Protein AF-A0A6C0EPK1-F1 (afdb_monomer_lite)

Radius of gyration: 36.83 Å; chains: 1; bounding box: 134×40×92 Å

InterPro domains:
  IPR003609 PAN/Apple domain [PF00024] (74-122)

Organism: NCBI:txid1070528

Foldseek 3Di:
DDDDDDDPDDDPLVVVLVVLVVVLVVLVVVLVVLVVVLVVLVVVLVVCVVPDDPQQQFKDKDFQWFDAAPHADPDDFKDKQDQDVVVLRVVLSPDLQFQWWKWDPDDPHITMIGGHGHDDDIDGDDRGMIIMHGPSVVSLNSNLVSLVVSLVSLVVSLVSCVVPVVSNPDPVCVVVVVVNVVSVVVNVVSVVVNVVSVVVSVVVRVVSVVVVCVVVVVCVVVVVVVVVVVVVVVVVVVVVVVVVPDDDDDDDDDDDDPDPVVVVVVVVVVVVVVVVVVVVVVD

Secondary structure (DSSP, 8-state):
-----------HHHHHHHHHHHHHHHHHHHHHHHHHHHHHHHHHHHHHHHH--TT---EEEEETEE---SEEPSS--EEE----HHHHHHHHHH-TT-SEEEEEEEETTEEEEEEEES--PPEE--TT-EEEEEHHHHHHHHHHHHHHHHHHHHHHHHHHHHHHTTT--STTSHHHHHHHHHHHHHHHHHHHHHHHHHHHHHHHHHHHHHHHHHHHHHHHHHHHHHHHHHHHHHHHHHHHHHHT---------------HHHHHHHHHHHHHHHHHHHHHH--

pLDDT: mean 74.14, std 15.63, range [36.81, 97.25]

Sequence (283 aa):
MSGIIQNNQETTSEIETRNVVLGLETLTARYDYLLRQYQQISLNYTNYLSQSQQNDRTFTSIQGKSYWGTGPIAGQSVYSDISAVNLCQAMCAENSNCSGATYKPNVNGVAQCFLRSGESETIPSGDNDYAVVPLDMFYLIQLKDLNNQLTQANNQILNIIKTRGEELYSSQVNNRFIQSNSLEENYNQLIQEREKIEALMRNFNDLNEEQNDTNISINQNYYSYIFLLLIAILCVYILIRVSSGSSENSYIQSGGKLSNQTYYIIFVLVILTLLMYYFLIKK

Structure (mmCIF, N/CA/C/O backbone):
data_AF-A0A6C0EPK1-F1
#
_entry.id   AF-A0A6C0EPK1-F1
#
loop_
_atom_site.group_PDB
_atom_site.id
_atom_site.type_symbol
_atom_site.label_atom_id
_atom_site.label_alt_id
_atom_site.label_comp_id
_atom_site.label_asym_id
_atom_site.label_entity_id
_atom_site.label_seq_id
_atom_site.pdbx_PDB_ins_code
_atom_site.Cartn_x
_atom_site.Cartn_y
_atom_site.Cartn_z
_atom_site.occupancy
_atom_site.B_iso_or_equiv
_atom_site.auth_seq_id
_atom_site.auth_comp_id
_atom_site.auth_asym_id
_atom_site.auth_atom_id
_atom_site.pdbx_PDB_model_num
ATOM 1 N N . MET A 1 1 ? -65.830 11.260 38.868 1.00 40.22 1 MET A N 1
ATOM 2 C CA . MET A 1 1 ? -65.217 10.579 37.709 1.00 40.22 1 MET A CA 1
ATOM 3 C C . MET A 1 1 ? -63.862 11.239 37.496 1.00 40.22 1 MET A C 1
ATOM 5 O O . MET A 1 1 ? -63.771 12.235 36.797 1.00 40.22 1 MET A O 1
ATOM 9 N N . SER A 1 2 ? -62.863 10.802 38.268 1.00 36.81 2 SER A N 1
ATOM 10 C CA . SER A 1 2 ? -61.525 11.404 38.288 1.00 36.81 2 SER A CA 1
ATOM 11 C C . SER A 1 2 ? -60.647 10.606 37.335 1.00 36.81 2 SER A C 1
ATOM 13 O O . SER A 1 2 ? -60.371 9.437 37.597 1.00 36.81 2 SER A O 1
ATOM 15 N N . GLY A 1 3 ? -60.286 11.207 36.203 1.00 38.03 3 GLY A N 1
ATOM 16 C CA . GLY A 1 3 ? -59.297 10.655 35.286 1.00 38.03 3 GLY A CA 1
ATOM 17 C C . GLY A 1 3 ? -57.902 10.927 35.833 1.00 38.03 3 GLY A C 1
ATOM 18 O O . GLY A 1 3 ? -57.523 12.082 36.011 1.00 38.03 3 GLY A O 1
ATOM 19 N N . ILE A 1 4 ? -57.154 9.865 36.121 1.00 39.88 4 ILE A N 1
ATOM 20 C CA . ILE A 1 4 ? -55.728 9.943 36.430 1.00 39.88 4 ILE A CA 1
ATOM 21 C C . ILE A 1 4 ? -54.995 10.075 35.094 1.00 39.88 4 ILE A C 1
ATOM 23 O O . ILE A 1 4 ? -54.979 9.142 34.295 1.00 39.88 4 ILE A O 1
ATOM 27 N N . ILE A 1 5 ? -54.406 11.243 34.852 1.00 41.75 5 ILE A N 1
ATOM 28 C CA . ILE A 1 5 ? -53.394 11.434 33.814 1.00 41.75 5 ILE A CA 1
ATOM 29 C C . ILE A 1 5 ? -52.079 10.911 34.405 1.00 41.75 5 ILE A C 1
ATOM 31 O O . ILE A 1 5 ? -51.534 11.512 35.328 1.00 41.75 5 ILE A O 1
ATOM 35 N N . GLN A 1 6 ? -51.590 9.769 33.915 1.00 41.72 6 GLN A N 1
ATOM 36 C CA . GLN A 1 6 ? -50.219 9.330 34.179 1.00 41.72 6 GLN A CA 1
ATOM 37 C C . GLN A 1 6 ? -49.265 10.211 33.363 1.00 41.72 6 GLN A C 1
ATOM 39 O O . GLN A 1 6 ? -49.157 10.067 32.148 1.00 41.72 6 GLN A O 1
ATOM 44 N N . ASN A 1 7 ? -48.588 11.141 34.036 1.00 41.44 7 ASN A N 1
ATOM 45 C CA . ASN A 1 7 ? -47.432 11.838 33.481 1.00 41.44 7 ASN A CA 1
ATOM 46 C C . ASN A 1 7 ? -46.242 10.868 33.446 1.00 41.44 7 ASN A C 1
ATOM 48 O O . ASN A 1 7 ? -45.655 10.569 34.483 1.00 41.44 7 ASN A O 1
ATOM 52 N N . ASN A 1 8 ? -45.883 10.406 32.249 1.00 51.41 8 ASN A N 1
ATOM 53 C CA . ASN A 1 8 ? -44.576 9.815 31.969 1.00 51.41 8 ASN A CA 1
ATOM 54 C C . ASN A 1 8 ? -43.538 10.943 31.909 1.00 51.41 8 ASN A C 1
ATOM 56 O O . ASN A 1 8 ? -43.363 11.575 30.869 1.00 51.41 8 ASN A O 1
ATOM 60 N N . GLN A 1 9 ? -42.861 11.211 33.023 1.00 45.66 9 GLN A N 1
ATOM 61 C CA . GLN A 1 9 ? -41.579 11.911 33.002 1.00 45.66 9 GLN A CA 1
ATOM 62 C C . GLN A 1 9 ? -40.479 10.847 33.026 1.00 45.66 9 GLN A C 1
ATOM 64 O O . GLN A 1 9 ? -40.104 10.377 34.097 1.00 45.66 9 GLN A O 1
ATOM 69 N N . GLU A 1 10 ? -39.995 10.446 31.844 1.00 51.75 10 GLU A N 1
ATOM 70 C CA . GLU A 1 10 ? -38.696 9.766 31.741 1.00 51.75 10 GLU A CA 1
ATOM 71 C C . GLU A 1 10 ? -37.637 10.703 32.336 1.00 51.75 10 GLU A C 1
ATOM 73 O O . GLU A 1 10 ? -37.586 11.897 32.019 1.00 51.75 10 GLU A O 1
ATOM 78 N N . THR A 1 11 ? -36.823 10.182 33.250 1.00 56.59 11 THR A N 1
ATOM 79 C CA . THR A 1 11 ? -35.786 10.980 33.912 1.00 56.59 11 THR A CA 1
ATOM 80 C C . THR A 1 11 ? -34.610 11.206 32.956 1.00 56.59 11 THR A C 1
ATOM 82 O O . THR A 1 11 ? -34.266 10.332 32.164 1.00 56.59 11 THR A O 1
ATOM 85 N N . THR A 1 12 ? -33.955 12.372 33.019 1.00 63.59 12 THR A N 1
ATOM 86 C CA . THR A 1 12 ? -32.816 12.738 32.146 1.00 63.59 12 THR A CA 1
ATOM 87 C C . THR A 1 12 ? -31.715 11.661 32.096 1.00 63.59 12 THR A C 1
ATOM 89 O O . THR A 1 12 ? -31.102 11.458 31.052 1.00 63.59 12 THR A O 1
ATOM 92 N N . SER A 1 13 ? -31.529 10.914 33.190 1.00 63.66 13 SER A N 1
ATOM 93 C CA . SER A 1 13 ? -30.576 9.799 33.315 1.00 63.66 13 SER A CA 1
ATOM 94 C C . SER A 1 13 ? -30.935 8.567 32.461 1.00 63.66 13 SER A C 1
ATOM 96 O O . SER A 1 13 ? -30.049 7.932 31.885 1.00 63.66 13 SER A O 1
ATOM 98 N N . GLU A 1 14 ? -32.223 8.247 32.295 1.00 62.53 14 GLU A N 1
ATOM 99 C CA . GLU A 1 14 ? -32.674 7.128 31.449 1.00 62.53 14 GLU A CA 1
ATOM 100 C C . GLU A 1 14 ? -32.521 7.447 29.956 1.00 62.53 14 GLU A C 1
ATOM 102 O O . GLU A 1 14 ? -32.130 6.582 29.168 1.00 62.53 14 GLU A O 1
ATOM 107 N N . ILE A 1 15 ? -32.777 8.701 29.570 1.00 67.44 15 ILE A N 1
ATOM 108 C CA . ILE A 1 15 ? -32.591 9.183 28.193 1.00 67.44 15 ILE A CA 1
ATOM 109 C C . ILE A 1 15 ? -31.102 9.151 27.819 1.00 67.44 15 ILE A C 1
ATOM 111 O O . ILE A 1 15 ? -30.743 8.696 26.731 1.00 67.44 15 ILE A O 1
ATOM 115 N N . GLU A 1 16 ? -30.224 9.580 28.727 1.00 66.94 16 GLU A N 1
ATOM 116 C CA . GLU A 1 16 ? -28.775 9.540 28.525 1.00 66.94 16 GLU A CA 1
ATOM 117 C C . GLU A 1 16 ? -28.249 8.102 28.419 1.00 66.94 16 GLU A C 1
ATOM 119 O O . GLU A 1 16 ? -27.524 7.778 27.476 1.00 66.94 16 GLU A O 1
ATOM 124 N N . THR A 1 17 ? -28.716 7.208 29.292 1.00 68.50 17 THR A N 1
ATOM 125 C CA . THR A 1 17 ? -28.394 5.774 29.247 1.00 68.50 17 THR A CA 1
ATOM 126 C C . THR A 1 17 ? -28.810 5.136 27.917 1.00 68.50 17 THR A C 1
ATOM 128 O O . THR A 1 17 ? -28.004 4.463 27.269 1.00 68.50 17 THR A O 1
ATOM 131 N N . ARG A 1 18 ? -30.042 5.389 27.449 1.00 70.44 18 ARG A N 1
ATOM 132 C CA . ARG A 1 18 ? -30.558 4.852 26.176 1.00 70.44 18 ARG A CA 1
ATOM 133 C C . ARG A 1 18 ? -29.742 5.341 24.975 1.00 70.44 18 ARG A C 1
ATOM 135 O O . ARG A 1 18 ? -29.438 4.550 24.083 1.00 70.44 18 ARG A O 1
ATOM 142 N N . ASN A 1 19 ? -29.340 6.612 24.971 1.00 74.94 19 ASN A N 1
ATOM 143 C CA . ASN A 1 19 ? -28.515 7.187 23.907 1.00 74.94 19 ASN A CA 1
ATOM 144 C C . ASN A 1 19 ? -27.109 6.568 23.857 1.00 74.94 19 ASN A C 1
ATOM 146 O O . ASN A 1 19 ? -26.593 6.301 22.771 1.00 74.94 19 ASN A O 1
ATOM 150 N N . VAL A 1 20 ? -26.500 6.297 25.015 1.00 75.38 20 VAL A N 1
ATOM 151 C CA . VAL A 1 20 ? -25.181 5.650 25.093 1.00 75.38 20 VAL A CA 1
ATOM 152 C C . VAL A 1 20 ? -25.243 4.206 24.598 1.00 75.38 20 VAL A C 1
ATOM 154 O O . VAL A 1 20 ? -24.382 3.791 23.821 1.00 75.38 20 VAL A O 1
ATOM 157 N N . VAL A 1 21 ? -26.277 3.456 24.993 1.00 74.06 21 VAL A N 1
ATOM 158 C CA . VAL A 1 21 ? -26.484 2.071 24.542 1.00 74.06 21 VAL A CA 1
ATOM 159 C C . VAL A 1 21 ? -26.677 2.009 23.026 1.00 74.06 21 VAL A C 1
ATOM 161 O O . VAL A 1 21 ? -25.988 1.233 22.365 1.00 74.06 21 VAL A O 1
ATOM 164 N N . LEU A 1 22 ? -27.530 2.871 22.463 1.00 76.56 22 LEU A N 1
ATOM 165 C CA . LEU A 1 22 ? -27.767 2.940 21.017 1.00 76.56 22 LEU A CA 1
ATOM 166 C C . LEU A 1 22 ? -26.499 3.331 20.234 1.00 76.56 22 LEU A C 1
ATOM 168 O O . LEU A 1 22 ? -26.221 2.780 19.165 1.00 76.56 22 LEU A O 1
ATOM 172 N N . GLY A 1 23 ? -25.704 4.263 20.770 1.00 77.56 23 GLY A N 1
ATOM 173 C CA . GLY A 1 23 ? -24.424 4.662 20.182 1.00 77.56 23 GLY A CA 1
ATOM 174 C C . GLY A 1 23 ? -23.403 3.521 20.163 1.00 77.56 23 GLY A C 1
ATOM 175 O O . GLY A 1 23 ? -22.755 3.291 19.141 1.00 77.56 23 GLY A O 1
ATOM 176 N N . LEU A 1 24 ? -23.303 2.766 21.260 1.00 79.50 24 LEU A N 1
ATOM 177 C CA . LEU A 1 24 ? -22.463 1.569 21.351 1.00 79.50 24 LEU A CA 1
ATOM 178 C C . LEU A 1 24 ? -22.891 0.497 20.349 1.00 79.50 24 LEU A C 1
ATOM 180 O O . LEU A 1 24 ? -22.045 -0.018 19.629 1.00 79.50 24 LEU A O 1
ATOM 184 N N . GLU A 1 25 ? -24.186 0.196 20.254 1.00 76.75 25 GLU A N 1
ATOM 185 C CA . GLU A 1 25 ? -24.701 -0.796 19.301 1.00 76.75 25 GLU A CA 1
ATOM 186 C C . GLU A 1 25 ? -24.398 -0.410 17.853 1.00 76.75 25 GLU A C 1
ATOM 188 O O . GLU A 1 25 ? -23.953 -1.244 17.063 1.00 76.75 25 GLU A O 1
ATOM 193 N N . THR A 1 26 ? -24.549 0.874 17.523 1.00 84.25 26 THR A N 1
ATOM 194 C CA . THR A 1 26 ? -24.202 1.405 16.199 1.00 84.25 26 THR A CA 1
ATOM 195 C C . THR A 1 26 ? -22.706 1.245 15.902 1.00 84.25 26 THR A C 1
ATOM 197 O O . THR A 1 26 ? -22.330 0.837 14.800 1.00 84.25 26 THR A O 1
ATOM 200 N N . LEU A 1 27 ? -21.836 1.532 16.876 1.00 82.44 27 LEU A N 1
ATOM 201 C CA . LEU A 1 27 ? -20.384 1.392 16.725 1.00 82.44 27 LEU A CA 1
ATOM 202 C C . LEU A 1 27 ? -19.940 -0.069 16.624 1.00 82.44 27 LEU A C 1
ATOM 204 O O . LEU A 1 27 ? -19.105 -0.380 15.776 1.00 82.44 27 LEU A O 1
ATOM 208 N N . THR A 1 28 ? -20.513 -0.968 17.426 1.00 77.94 28 THR A N 1
ATOM 209 C CA . THR A 1 28 ? -20.245 -2.410 17.344 1.00 77.94 28 THR A CA 1
ATOM 210 C C . THR A 1 28 ? -20.679 -2.965 15.990 1.00 77.94 28 THR A C 1
ATOM 212 O O . THR A 1 28 ? -19.890 -3.630 15.326 1.00 77.94 28 THR A O 1
ATOM 215 N N . ALA A 1 29 ? -21.874 -2.609 15.506 1.00 79.62 29 ALA A N 1
ATOM 216 C CA . ALA A 1 29 ? -22.338 -3.030 14.185 1.00 79.62 29 ALA A CA 1
ATOM 217 C C . ALA A 1 29 ? -21.421 -2.526 13.055 1.00 79.62 29 ALA A C 1
ATOM 219 O O . ALA A 1 29 ? -21.131 -3.261 12.106 1.00 79.62 29 ALA A O 1
ATOM 220 N N . ARG A 1 30 ? -20.921 -1.285 13.164 1.00 84.75 30 ARG A N 1
ATOM 221 C CA . ARG A 1 30 ? -19.927 -0.738 12.231 1.00 84.75 30 ARG A CA 1
ATOM 222 C C . ARG A 1 30 ? -18.608 -1.509 12.298 1.00 84.75 30 ARG A C 1
ATOM 224 O O . ARG A 1 30 ? -18.056 -1.822 11.247 1.00 84.75 30 ARG A O 1
ATOM 231 N N . TYR A 1 31 ? -18.111 -1.817 13.493 1.00 83.19 31 TYR A N 1
ATOM 232 C CA . TYR A 1 31 ? -16.889 -2.600 13.681 1.00 83.19 31 TYR A CA 1
ATOM 233 C C . TYR A 1 31 ? -17.009 -3.990 13.036 1.00 83.19 31 TYR A C 1
ATOM 235 O O . TYR A 1 31 ? -16.166 -4.359 12.222 1.00 83.19 31 TYR A O 1
ATOM 243 N N . ASP A 1 32 ? -18.103 -4.712 13.291 1.00 76.88 32 ASP A N 1
ATOM 244 C CA . ASP A 1 32 ? -18.354 -6.044 12.720 1.00 76.88 32 ASP A CA 1
ATOM 245 C C . ASP A 1 32 ? -18.481 -6.019 11.192 1.00 76.88 32 ASP A C 1
ATOM 247 O O . ASP A 1 32 ? -18.118 -6.970 10.492 1.00 76.88 32 ASP A O 1
ATOM 251 N N . TYR A 1 33 ? -19.032 -4.937 10.642 1.00 87.38 33 TYR A N 1
ATOM 252 C CA . TYR A 1 33 ? -19.062 -4.718 9.201 1.00 87.38 33 TYR A CA 1
ATOM 253 C C . TYR A 1 33 ? -17.650 -4.506 8.632 1.00 87.38 33 TYR A C 1
ATOM 255 O O . TYR A 1 33 ? -17.279 -5.172 7.664 1.00 87.38 33 TYR A O 1
ATOM 263 N N . LEU A 1 34 ? -16.844 -3.636 9.249 1.00 83.19 34 LEU A N 1
ATOM 264 C CA . LEU A 1 34 ? -15.463 -3.373 8.829 1.00 83.19 34 LEU A CA 1
ATOM 265 C C . LEU A 1 34 ? -14.583 -4.626 8.929 1.00 83.19 34 LEU A C 1
ATOM 267 O O . LEU A 1 34 ? -13.771 -4.872 8.039 1.00 83.19 34 LEU A O 1
ATOM 271 N N . LEU A 1 35 ? -14.777 -5.447 9.964 1.00 79.62 35 LEU A N 1
ATOM 272 C CA . LEU A 1 35 ? -14.007 -6.672 10.174 1.00 79.62 35 LEU A CA 1
ATOM 273 C C . LEU A 1 35 ? -14.287 -7.693 9.070 1.00 79.62 35 LEU A C 1
ATOM 275 O O . LEU A 1 35 ? -13.360 -8.289 8.527 1.00 79.62 35 LEU A O 1
ATOM 279 N N . ARG A 1 36 ? -15.557 -7.844 8.677 1.00 76.81 36 ARG A N 1
ATOM 280 C CA . ARG A 1 36 ? -15.939 -8.701 7.545 1.00 76.81 36 ARG A CA 1
ATOM 281 C C . ARG A 1 36 ? -15.328 -8.221 6.230 1.00 76.81 36 ARG A C 1
ATOM 283 O O . ARG A 1 36 ? -14.830 -9.043 5.465 1.00 76.81 36 ARG A O 1
ATOM 290 N N . GLN A 1 37 ? -15.317 -6.909 5.985 1.00 84.50 37 GLN A N 1
ATOM 291 C CA . GLN A 1 37 ? -14.658 -6.346 4.802 1.00 84.50 37 GLN A CA 1
ATOM 292 C C . GLN A 1 37 ? -13.152 -6.628 4.813 1.00 84.50 37 GLN A C 1
ATOM 294 O O . GLN A 1 37 ? -12.597 -7.060 3.805 1.00 84.50 37 GLN A O 1
ATOM 299 N N . TYR A 1 38 ? -12.498 -6.454 5.963 1.00 81.50 38 TYR A N 1
ATOM 300 C CA . TYR A 1 38 ? -11.073 -6.739 6.125 1.00 81.50 38 TYR A CA 1
ATOM 301 C C . TYR A 1 38 ? -10.744 -8.206 5.828 1.00 81.50 38 TYR A C 1
ATOM 303 O O . TYR A 1 38 ? -9.857 -8.496 5.025 1.00 81.50 38 TYR A O 1
ATOM 311 N N . GLN A 1 39 ? -11.512 -9.136 6.401 1.00 77.12 39 GLN A N 1
ATOM 312 C CA . GLN A 1 39 ? -11.362 -10.573 6.161 1.00 77.12 39 GLN A CA 1
ATOM 313 C C . GLN A 1 39 ? -11.544 -10.932 4.682 1.00 77.12 39 GLN A C 1
ATOM 315 O O . GLN A 1 39 ? -10.751 -11.696 4.132 1.00 77.12 39 GLN A O 1
ATOM 320 N N . GLN A 1 40 ? -12.545 -10.349 4.016 1.00 80.38 40 GLN A N 1
ATOM 321 C CA . GLN A 1 40 ? -12.793 -10.598 2.597 1.00 80.38 40 GLN A CA 1
ATOM 322 C C . GLN A 1 40 ? -11.648 -10.089 1.713 1.00 80.38 40 GLN A C 1
ATOM 324 O O . GLN A 1 40 ? -11.212 -10.796 0.804 1.00 80.38 40 GLN A O 1
ATOM 329 N N . ILE A 1 41 ? -11.145 -8.880 1.972 1.00 83.88 41 ILE A N 1
ATOM 330 C CA . ILE A 1 41 ? -10.015 -8.315 1.226 1.00 83.88 41 ILE A CA 1
ATOM 331 C C . ILE A 1 41 ? -8.742 -9.138 1.461 1.00 83.88 41 ILE A C 1
ATOM 333 O O . ILE A 1 41 ? -8.023 -9.418 0.506 1.00 83.88 41 ILE A O 1
ATOM 337 N N . SER A 1 42 ? -8.494 -9.595 2.691 1.00 78.12 42 SER A N 1
ATOM 338 C CA . SER A 1 42 ? -7.347 -10.452 3.026 1.00 78.12 42 SER A CA 1
ATOM 339 C C . SER A 1 42 ? -7.401 -11.806 2.303 1.00 78.12 42 SER A C 1
ATOM 341 O O . SER A 1 42 ? -6.399 -12.277 1.753 1.00 78.12 42 SER A O 1
ATOM 343 N N . LEU A 1 43 ? -8.595 -12.401 2.209 1.00 75.50 43 LEU A N 1
ATOM 344 C CA . LEU A 1 43 ? -8.822 -13.617 1.429 1.00 75.50 43 LEU A CA 1
ATOM 345 C C . LEU A 1 43 ? -8.572 -13.379 -0.066 1.00 75.50 43 LEU A C 1
ATOM 347 O O . LEU A 1 43 ? -7.879 -14.169 -0.706 1.00 75.50 43 LEU A O 1
ATOM 351 N N . ASN A 1 44 ? -9.096 -12.283 -0.621 1.00 80.75 44 ASN A N 1
ATOM 352 C CA . ASN A 1 44 ? -8.888 -11.925 -2.026 1.00 80.75 44 ASN A CA 1
ATOM 353 C C . ASN A 1 44 ? -7.404 -11.699 -2.339 1.00 80.75 44 ASN A C 1
ATOM 355 O O . ASN A 1 44 ? -6.926 -12.162 -3.372 1.00 80.75 44 ASN A O 1
ATOM 359 N N . TYR A 1 45 ? -6.671 -11.052 -1.432 1.00 84.50 45 TYR A N 1
ATOM 360 C CA . TYR A 1 45 ? -5.233 -10.845 -1.558 1.00 84.50 45 TYR A CA 1
ATOM 361 C C . TYR A 1 45 ? -4.466 -12.170 -1.559 1.00 84.50 45 TYR A C 1
ATOM 363 O O . TYR A 1 45 ? -3.654 -12.417 -2.445 1.00 84.50 45 TYR A O 1
ATOM 371 N N . THR A 1 46 ? -4.776 -13.068 -0.622 1.00 77.56 46 THR A N 1
ATOM 372 C CA . THR A 1 46 ? -4.141 -14.393 -0.549 1.00 77.56 46 THR A CA 1
ATOM 373 C C . THR A 1 46 ? -4.442 -15.232 -1.798 1.00 77.56 46 THR A C 1
ATOM 375 O O . THR A 1 46 ? -3.554 -15.881 -2.354 1.00 77.56 46 THR A O 1
ATOM 378 N N . ASN A 1 47 ? -5.681 -15.178 -2.296 1.00 79.12 47 ASN A N 1
ATOM 379 C CA . ASN A 1 47 ? -6.073 -15.827 -3.547 1.00 79.12 47 ASN A CA 1
ATOM 380 C C . ASN A 1 47 ? -5.317 -15.246 -4.748 1.00 79.12 47 ASN A C 1
ATOM 382 O O . ASN A 1 47 ? -4.815 -16.009 -5.568 1.00 79.12 47 ASN A O 1
ATOM 386 N N . TYR A 1 48 ? -5.175 -13.922 -4.821 1.00 82.44 48 TYR A N 1
ATOM 387 C CA . TYR A 1 48 ? -4.358 -13.269 -5.840 1.00 82.44 48 TYR A CA 1
ATOM 388 C C . TYR A 1 48 ? -2.901 -13.746 -5.782 1.00 82.44 48 TYR A C 1
ATOM 390 O O . TYR A 1 48 ? -2.374 -14.185 -6.798 1.00 82.44 48 TYR A O 1
ATOM 398 N N . LEU A 1 49 ? -2.277 -13.762 -4.601 1.00 79.25 49 LEU A N 1
ATOM 399 C CA . LEU A 1 49 ? -0.893 -14.222 -4.441 1.00 79.25 49 LEU A CA 1
ATOM 400 C C . LEU A 1 49 ? -0.698 -15.694 -4.835 1.00 79.25 49 LEU A C 1
ATOM 402 O O . LEU A 1 49 ? 0.344 -16.048 -5.374 1.00 79.25 49 LEU A O 1
ATOM 406 N N . SER A 1 50 ? -1.687 -16.556 -4.580 1.00 77.62 50 SER A N 1
ATOM 407 C CA . SER A 1 50 ? -1.610 -17.983 -4.941 1.00 77.62 50 SER A CA 1
ATOM 408 C C . SER A 1 50 ? -1.843 -18.269 -6.428 1.00 77.62 50 SER A C 1
ATOM 410 O O . SER A 1 50 ? -1.388 -19.298 -6.926 1.00 77.62 50 SER A O 1
ATOM 412 N N . GLN A 1 51 ? -2.551 -17.384 -7.135 1.00 77.75 51 GLN A N 1
ATOM 413 C CA . GLN A 1 51 ? -2.866 -17.526 -8.561 1.00 77.75 51 GLN A CA 1
ATOM 414 C C . GLN A 1 51 ? -1.916 -16.735 -9.461 1.00 77.75 51 GLN A C 1
ATOM 416 O O . GLN A 1 51 ? -1.756 -17.081 -10.632 1.00 77.75 51 GLN A O 1
ATOM 421 N N . SER A 1 52 ? -1.295 -15.682 -8.930 1.00 66.69 52 SER A N 1
ATOM 422 C CA . SER A 1 52 ? -0.369 -14.834 -9.668 1.00 66.69 52 SER A CA 1
ATOM 423 C C . SER A 1 52 ? 0.891 -15.621 -10.025 1.00 66.69 52 SER A C 1
ATOM 425 O O . SER A 1 52 ? 1.670 -16.031 -9.163 1.00 66.69 52 SER A O 1
ATOM 427 N N . GLN A 1 53 ? 1.089 -15.860 -11.322 1.00 61.00 53 GLN A N 1
ATOM 428 C CA . GLN A 1 53 ? 2.392 -16.276 -11.829 1.00 61.00 53 GLN A CA 1
ATOM 429 C C . GLN A 1 53 ? 3.309 -15.053 -11.841 1.00 61.00 53 GLN A C 1
ATOM 431 O O . GLN A 1 53 ? 2.865 -13.971 -12.208 1.00 61.00 53 GLN A O 1
ATOM 436 N N . GLN A 1 54 ? 4.582 -15.233 -11.472 1.00 55.97 54 GLN A N 1
ATOM 437 C CA . GLN A 1 54 ? 5.545 -14.171 -11.121 1.00 55.97 54 GLN A CA 1
ATOM 438 C C . GLN A 1 54 ? 5.796 -13.041 -12.150 1.00 55.97 54 GLN A C 1
ATOM 440 O O . GLN A 1 54 ? 6.621 -12.176 -11.885 1.00 55.97 54 GLN A O 1
ATOM 445 N N . ASN A 1 55 ? 5.099 -12.995 -13.288 1.00 56.88 55 ASN A N 1
ATOM 446 C CA . ASN A 1 55 ? 5.325 -12.018 -14.354 1.00 56.88 55 ASN A CA 1
ATOM 447 C C . ASN A 1 55 ? 4.066 -11.273 -14.835 1.00 56.88 55 ASN A C 1
ATOM 449 O O . ASN A 1 55 ? 4.184 -10.469 -15.759 1.00 56.88 55 ASN A O 1
ATOM 453 N N . ASP A 1 56 ? 2.879 -11.508 -14.261 1.00 66.44 56 ASP A N 1
ATOM 454 C CA . ASP A 1 56 ? 1.665 -10.815 -14.716 1.00 66.44 56 ASP A CA 1
ATOM 455 C C . ASP A 1 56 ? 1.428 -9.519 -13.922 1.00 66.44 56 ASP A C 1
ATOM 457 O O . ASP A 1 56 ? 0.833 -9.509 -12.840 1.00 66.44 56 ASP A O 1
ATOM 461 N N . ARG A 1 57 ? 1.947 -8.399 -14.443 1.00 77.25 57 ARG A N 1
ATOM 462 C CA . ARG A 1 57 ? 1.821 -7.062 -13.839 1.00 77.25 57 ARG A CA 1
ATOM 463 C C . ARG A 1 57 ? 0.413 -6.504 -14.050 1.00 77.25 57 ARG A C 1
ATOM 465 O O . ARG A 1 57 ? 0.179 -5.656 -14.910 1.00 77.25 57 ARG A O 1
ATOM 472 N N . THR A 1 58 ? -0.533 -6.974 -13.243 1.00 88.38 58 THR A N 1
ATOM 473 C CA . THR A 1 58 ? -1.914 -6.480 -13.269 1.00 88.38 58 THR A CA 1
ATOM 474 C C . THR A 1 58 ? -2.039 -5.181 -12.474 1.00 88.38 58 THR A C 1
ATOM 476 O O . THR A 1 58 ? -1.716 -5.131 -11.288 1.00 88.38 58 THR A O 1
ATOM 479 N N . PHE A 1 59 ? -2.562 -4.137 -13.117 1.00 92.19 59 PHE A N 1
ATOM 480 C CA . PHE A 1 59 ? -2.861 -2.850 -12.487 1.00 92.19 59 PHE A CA 1
ATOM 481 C C . PHE A 1 59 ? -4.366 -2.660 -12.311 1.00 92.19 59 PHE A C 1
ATOM 483 O O . PHE A 1 59 ? -5.174 -3.108 -13.123 1.00 92.19 59 PHE A O 1
ATOM 490 N N . THR A 1 60 ? -4.739 -1.935 -11.264 1.00 95.12 60 THR A N 1
ATOM 491 C CA . THR A 1 60 ? -6.113 -1.513 -10.991 1.00 95.12 60 THR A CA 1
ATOM 492 C C . THR A 1 60 ? -6.150 -0.025 -10.650 1.00 95.12 60 THR A C 1
ATOM 494 O O . THR A 1 60 ? -5.113 0.633 -10.580 1.00 95.12 60 THR A O 1
ATOM 497 N N . SER A 1 61 ? -7.345 0.542 -10.500 1.00 95.56 61 SER A N 1
ATOM 498 C CA . SER A 1 61 ? -7.543 1.970 -10.246 1.00 95.56 61 SER A CA 1
ATOM 499 C C . SER A 1 61 ? -8.339 2.243 -8.976 1.00 95.56 61 SER A C 1
ATOM 501 O O . SER A 1 61 ? -9.350 1.591 -8.725 1.00 95.56 61 SER A O 1
ATOM 503 N N . ILE A 1 62 ? -7.941 3.281 -8.245 1.00 94.88 62 ILE A N 1
ATOM 504 C CA . ILE A 1 62 ? -8.612 3.805 -7.056 1.00 94.88 62 ILE A CA 1
ATOM 505 C C . ILE A 1 62 ? -9.095 5.222 -7.368 1.00 94.88 62 ILE A C 1
ATOM 507 O O . ILE A 1 62 ? -8.286 6.120 -7.605 1.00 94.88 62 ILE A O 1
ATOM 511 N N . GLN A 1 63 ? -10.411 5.422 -7.374 1.00 95.88 63 GLN A N 1
ATOM 512 C CA . GLN A 1 63 ? -11.028 6.726 -7.623 1.00 95.88 63 GLN A CA 1
ATOM 513 C C . GLN A 1 63 ? -10.808 7.696 -6.446 1.00 95.88 63 GLN A C 1
ATOM 515 O O . GLN A 1 63 ? -10.748 7.280 -5.288 1.00 95.88 63 GLN A O 1
ATOM 520 N N . GLY A 1 64 ? -10.699 8.996 -6.734 1.00 94.88 64 GLY A N 1
ATOM 521 C CA . GLY A 1 64 ? -10.509 10.053 -5.734 1.00 94.88 64 GLY A CA 1
ATOM 522 C C . GLY A 1 64 ? -9.079 10.138 -5.192 1.00 94.88 64 GLY A C 1
ATOM 523 O O . GLY A 1 64 ? -8.828 10.771 -4.162 1.00 94.88 64 GLY A O 1
ATOM 524 N N . LYS A 1 65 ? -8.127 9.467 -5.847 1.00 95.12 65 LYS A N 1
ATOM 525 C CA . LYS A 1 65 ? -6.733 9.355 -5.409 1.00 95.12 65 LYS A CA 1
ATOM 526 C C . LYS A 1 65 ? -5.770 9.686 -6.545 1.00 95.12 65 LYS A C 1
ATOM 528 O O . LYS A 1 65 ? -6.114 9.581 -7.716 1.00 95.12 65 LYS A O 1
ATOM 533 N N . SER A 1 66 ? -4.551 10.072 -6.184 1.00 95.12 66 SER A N 1
ATOM 534 C CA . SER A 1 66 ? -3.409 10.210 -7.093 1.00 95.12 66 SER A CA 1
ATOM 535 C C . SER A 1 66 ? -2.217 9.411 -6.570 1.00 95.12 66 SER A C 1
ATOM 537 O O . SER A 1 66 ? -2.019 9.303 -5.360 1.00 95.12 66 SER A O 1
ATOM 539 N N . TYR A 1 67 ? -1.404 8.901 -7.488 1.00 94.38 67 TYR A N 1
ATOM 540 C CA . TYR A 1 67 ? -0.116 8.266 -7.228 1.00 94.38 67 TYR A CA 1
ATOM 541 C C . TYR A 1 67 ? 1.010 9.107 -7.841 1.00 94.38 67 TYR A C 1
ATOM 543 O O . TYR A 1 67 ? 1.003 9.367 -9.049 1.00 94.38 67 TYR A O 1
ATOM 551 N N . TRP A 1 68 ? 1.972 9.538 -7.020 1.00 89.06 68 TRP A N 1
ATOM 552 C CA . TRP A 1 68 ? 3.063 10.422 -7.459 1.00 89.06 68 TRP A CA 1
ATOM 553 C C . TRP A 1 68 ? 4.433 9.750 -7.539 1.00 89.06 68 TRP A C 1
ATOM 555 O O . TRP A 1 68 ? 5.303 10.285 -8.226 1.00 89.06 68 TRP A O 1
ATOM 565 N N . GLY A 1 69 ? 4.605 8.585 -6.912 1.00 88.44 69 GLY A N 1
ATOM 566 C CA . GLY A 1 69 ? 5.903 7.917 -6.819 1.00 88.44 69 GLY A CA 1
ATOM 567 C C . GLY A 1 69 ? 6.986 8.810 -6.196 1.00 88.44 69 GLY A C 1
ATOM 568 O O . GLY A 1 69 ? 6.692 9.811 -5.535 1.00 88.44 69 GLY A O 1
ATOM 569 N N . THR A 1 70 ? 8.246 8.472 -6.455 1.00 86.31 70 THR A N 1
ATOM 570 C CA . THR A 1 70 ? 9.407 9.324 -6.154 1.00 86.31 70 THR A CA 1
ATOM 571 C C . THR A 1 70 ? 9.765 10.238 -7.323 1.00 86.31 70 THR A C 1
ATOM 573 O O . THR A 1 70 ? 10.440 11.252 -7.136 1.00 86.31 70 THR A O 1
ATOM 576 N N . GLY A 1 71 ? 9.298 9.921 -8.535 1.00 85.69 71 GLY A N 1
ATOM 577 C CA . GLY A 1 71 ? 9.610 10.703 -9.720 1.00 85.69 71 GLY A CA 1
ATOM 578 C C . GLY A 1 71 ? 8.833 10.303 -10.977 1.00 85.69 71 GLY A C 1
ATOM 579 O O . GLY A 1 71 ? 8.048 9.353 -10.985 1.00 85.69 71 GLY A O 1
ATOM 580 N N . PRO A 1 72 ? 8.988 11.079 -12.064 1.00 86.56 72 PRO A N 1
ATOM 581 C CA . PRO A 1 72 ? 8.534 10.665 -13.384 1.00 86.56 72 PRO A CA 1
ATOM 582 C C . PRO A 1 72 ? 9.395 9.511 -13.912 1.00 86.56 72 PRO A C 1
ATOM 584 O O . PRO A 1 72 ? 10.603 9.475 -13.681 1.00 86.56 72 PRO A O 1
ATOM 587 N N . ILE A 1 73 ? 8.792 8.622 -14.700 1.00 87.31 73 ILE A N 1
ATOM 588 C CA . ILE A 1 73 ? 9.556 7.618 -15.449 1.00 87.31 73 ILE A CA 1
ATOM 589 C C . ILE A 1 73 ? 10.454 8.279 -16.510 1.00 87.31 73 ILE A C 1
ATOM 591 O O . ILE A 1 73 ? 10.112 9.327 -17.070 1.00 87.31 73 ILE A O 1
ATOM 595 N N . ALA A 1 74 ? 11.598 7.659 -16.807 1.00 75.56 74 ALA A N 1
ATOM 596 C CA . ALA A 1 74 ? 12.502 8.123 -17.858 1.00 75.56 74 ALA A CA 1
ATOM 597 C C . ALA A 1 74 ? 11.846 8.018 -19.250 1.00 75.56 74 ALA A C 1
ATOM 599 O O . ALA A 1 74 ? 11.193 7.024 -19.569 1.00 75.56 74 ALA A O 1
ATOM 600 N N . GLY A 1 75 ? 12.036 9.039 -20.091 1.00 73.81 75 GLY A N 1
ATOM 601 C CA . GLY A 1 75 ? 11.427 9.122 -21.421 1.00 73.81 75 GLY A CA 1
ATOM 602 C C . GLY A 1 75 ? 10.098 9.876 -21.395 1.00 73.81 75 GLY A C 1
ATOM 603 O O . GLY A 1 75 ? 10.090 11.100 -21.276 1.00 73.81 75 GLY A O 1
ATOM 604 N N . GLN A 1 76 ? 8.980 9.158 -21.517 1.00 78.00 76 GLN A N 1
ATOM 605 C CA . GLN A 1 76 ? 7.640 9.744 -21.576 1.00 78.00 76 GLN A CA 1
ATOM 606 C C . GLN A 1 76 ? 6.824 9.383 -20.334 1.00 78.00 76 GLN A C 1
ATOM 608 O O . GLN A 1 76 ? 6.342 8.263 -20.203 1.00 78.00 76 GLN A O 1
ATOM 613 N N . SER A 1 77 ? 6.643 10.358 -19.443 1.00 83.31 77 SER A N 1
ATOM 614 C CA . SER A 1 77 ? 5.895 10.206 -18.186 1.00 83.31 77 SER A CA 1
ATOM 615 C C . SER A 1 77 ? 4.478 10.774 -18.228 1.00 83.31 77 SER A C 1
ATOM 617 O O . SER A 1 77 ? 3.700 10.532 -17.310 1.00 83.31 77 SER A O 1
ATOM 619 N N . VAL A 1 78 ? 4.120 11.517 -19.279 1.00 90.19 78 VAL A N 1
ATOM 620 C CA . VAL A 1 78 ? 2.782 12.094 -19.448 1.00 90.19 78 VAL A CA 1
ATOM 621 C C . VAL A 1 78 ? 2.245 11.732 -20.823 1.00 90.19 78 VAL A C 1
ATOM 623 O O . VAL A 1 78 ? 2.899 11.959 -21.843 1.00 90.19 78 VAL A O 1
ATOM 626 N N . TYR A 1 79 ? 1.039 11.180 -20.837 1.00 91.00 79 TYR A N 1
ATOM 627 C CA . TYR A 1 79 ? 0.299 10.844 -22.043 1.00 91.00 79 TYR A CA 1
ATOM 628 C C . TYR A 1 79 ? -1.005 11.630 -22.043 1.00 91.00 79 TYR A C 1
ATOM 630 O O . TYR A 1 79 ? -1.707 11.652 -21.034 1.00 91.00 79 TYR A O 1
ATOM 638 N N . SER A 1 80 ? -1.305 12.279 -23.161 1.00 91.06 80 SER A N 1
ATOM 639 C CA . SER A 1 80 ? -2.535 13.047 -23.377 1.00 91.06 80 SER A CA 1
ATOM 640 C C . SER A 1 80 ? -3.491 12.274 -24.285 1.00 91.06 80 SER A C 1
ATOM 642 O O . SER A 1 80 ? -3.089 11.298 -24.916 1.00 91.06 80 SER A O 1
ATOM 644 N N . ASP A 1 81 ? -4.746 12.716 -24.342 1.00 87.88 81 ASP A N 1
ATOM 645 C CA . ASP A 1 81 ? -5.808 12.142 -25.181 1.00 87.88 81 ASP A CA 1
ATOM 646 C C . ASP A 1 81 ? -6.121 10.669 -24.863 1.00 87.88 81 ASP A C 1
ATOM 648 O O . ASP A 1 81 ? -6.562 9.890 -25.708 1.00 87.88 81 ASP A O 1
ATOM 652 N N . ILE A 1 82 ? -5.926 10.285 -23.599 1.00 89.62 82 ILE A N 1
ATOM 653 C CA . ILE A 1 82 ? -6.246 8.946 -23.099 1.00 89.62 82 ILE A CA 1
ATOM 654 C C . ILE A 1 82 ? -7.717 8.900 -22.712 1.00 89.62 82 ILE A C 1
ATOM 656 O O . ILE A 1 82 ? -8.111 9.437 -21.687 1.00 89.62 82 ILE A O 1
ATOM 660 N N . SER A 1 83 ? -8.541 8.232 -23.515 1.00 86.31 83 SER A N 1
ATOM 661 C CA . SER A 1 83 ? -10.000 8.256 -23.351 1.00 86.31 83 SER A CA 1
ATOM 662 C C . SER A 1 83 ? -10.526 7.524 -22.110 1.00 86.31 83 SER A C 1
ATOM 664 O O . SER A 1 83 ? -11.701 7.675 -21.777 1.00 86.31 83 SER A O 1
ATOM 666 N N . ALA A 1 84 ? -9.711 6.686 -21.458 1.00 92.75 84 ALA A N 1
ATOM 667 C CA . ALA A 1 84 ? -10.162 5.848 -20.352 1.00 92.75 84 ALA A CA 1
ATOM 668 C C . ALA A 1 84 ? -9.029 5.403 -19.408 1.00 92.75 84 ALA A C 1
ATOM 670 O O . ALA A 1 84 ? -7.878 5.227 -19.809 1.00 92.75 84 ALA A O 1
ATOM 671 N N . VAL A 1 85 ? -9.388 5.155 -18.142 1.00 95.56 85 VAL A N 1
ATOM 672 C CA . VAL A 1 85 ? -8.456 4.727 -17.081 1.00 95.56 85 VAL A CA 1
ATOM 673 C C . VAL A 1 85 ? -7.789 3.378 -17.373 1.00 95.56 85 VAL A C 1
ATOM 675 O O . VAL A 1 85 ? -6.627 3.184 -17.027 1.00 95.56 85 VAL A O 1
ATOM 678 N N . ASN A 1 86 ? -8.479 2.466 -18.066 1.00 95.12 86 ASN A N 1
ATOM 679 C CA . ASN A 1 86 ? -7.937 1.156 -18.440 1.00 95.12 86 ASN A CA 1
ATOM 680 C C . ASN A 1 86 ? -6.760 1.262 -19.419 1.00 95.12 86 ASN A C 1
ATOM 682 O O . ASN A 1 86 ? -5.842 0.449 -19.368 1.00 95.12 86 ASN A O 1
ATOM 686 N N . LEU A 1 87 ? -6.745 2.287 -20.273 1.00 94.62 87 LEU A N 1
ATOM 687 C CA . LEU A 1 87 ? -5.608 2.542 -21.149 1.00 94.62 87 LEU A CA 1
ATOM 688 C C . LEU A 1 87 ? -4.399 3.039 -20.340 1.00 94.62 87 LEU A C 1
ATOM 690 O O . LEU A 1 87 ? -3.279 2.618 -20.603 1.00 94.62 87 LEU A O 1
ATOM 694 N N . CYS A 1 88 ? -4.621 3.843 -19.294 1.00 95.31 88 CYS A N 1
ATOM 695 C CA . CYS A 1 88 ? -3.562 4.243 -18.359 1.00 95.31 88 CYS A CA 1
ATOM 696 C C . CYS A 1 88 ? -3.012 3.043 -17.556 1.00 95.31 88 CYS A C 1
ATOM 698 O O . CYS A 1 88 ? -1.802 2.939 -17.360 1.00 95.31 88 CYS A O 1
ATOM 700 N N . GLN A 1 89 ? -3.876 2.100 -17.152 1.00 95.31 89 GLN A N 1
ATOM 701 C CA . GLN A 1 89 ? -3.468 0.824 -16.541 1.00 95.31 89 GLN A CA 1
ATOM 702 C C . GLN A 1 89 ? -2.585 0.006 -17.487 1.00 95.31 89 GLN A C 1
ATOM 704 O O . GLN A 1 89 ? -1.499 -0.407 -17.090 1.00 95.31 89 GLN A O 1
ATOM 709 N N . ALA A 1 90 ? -3.015 -0.175 -18.739 1.00 92.69 90 ALA A N 1
ATOM 710 C CA . ALA A 1 90 ? -2.257 -0.920 -19.742 1.00 92.69 90 ALA A CA 1
ATOM 711 C C . ALA A 1 90 ? -0.885 -0.285 -20.020 1.00 92.69 90 ALA A C 1
ATOM 713 O O . ALA A 1 90 ? 0.118 -0.988 -20.049 1.00 92.69 90 ALA A O 1
ATOM 714 N N . MET A 1 91 ? -0.818 1.046 -20.129 1.00 91.88 91 MET A N 1
ATOM 715 C CA . MET A 1 91 ? 0.451 1.757 -20.323 1.00 91.88 91 MET A CA 1
ATOM 716 C C . MET A 1 91 ? 1.423 1.584 -19.152 1.00 91.88 91 MET A C 1
ATOM 718 O O . MET A 1 91 ? 2.626 1.446 -19.363 1.00 91.88 91 MET A O 1
ATOM 722 N N . CYS A 1 92 ? 0.924 1.585 -17.913 1.00 92.25 92 CYS A N 1
ATOM 723 C CA . CYS A 1 92 ? 1.769 1.330 -16.745 1.00 92.25 92 CYS A CA 1
ATOM 724 C C . CYS A 1 92 ? 2.172 -0.153 -16.629 1.00 92.25 92 CYS A C 1
ATOM 726 O O . CYS A 1 92 ? 3.268 -0.465 -16.164 1.00 92.25 92 CYS A O 1
ATOM 728 N N . ALA A 1 93 ? 1.321 -1.073 -17.089 1.00 91.06 93 ALA A N 1
ATOM 729 C CA . ALA A 1 93 ? 1.640 -2.497 -17.158 1.00 91.06 93 ALA A CA 1
ATOM 730 C C . ALA A 1 93 ? 2.730 -2.801 -18.201 1.00 91.06 93 ALA A C 1
ATOM 732 O O . ALA A 1 93 ? 3.629 -3.590 -17.924 1.00 91.06 93 ALA A O 1
ATOM 733 N N . GLU A 1 94 ? 2.682 -2.144 -19.364 1.00 89.25 94 GLU A N 1
ATOM 734 C CA . GLU A 1 94 ? 3.661 -2.297 -20.450 1.00 89.25 94 GLU A CA 1
ATOM 735 C C . GLU A 1 94 ? 5.033 -1.698 -20.098 1.00 89.25 94 GLU A C 1
ATOM 737 O O . GLU A 1 94 ? 6.070 -2.171 -20.564 1.00 89.25 94 GLU A O 1
ATOM 742 N N . ASN A 1 95 ? 5.063 -0.666 -19.252 1.00 87.69 95 ASN A N 1
ATOM 743 C CA . ASN A 1 95 ? 6.299 0.003 -18.873 1.00 87.69 95 ASN A CA 1
ATOM 744 C C . ASN A 1 95 ? 6.889 -0.581 -17.582 1.00 87.69 95 ASN A C 1
ATOM 746 O O . ASN A 1 95 ? 6.392 -0.305 -16.490 1.00 87.69 95 ASN A O 1
ATOM 750 N N . SER A 1 96 ? 8.005 -1.311 -17.690 1.00 85.56 96 SER A N 1
ATOM 751 C CA . SER A 1 96 ? 8.689 -1.912 -16.532 1.00 85.56 96 SER A CA 1
ATOM 752 C C . SER A 1 96 ? 9.053 -0.889 -15.447 1.00 85.56 96 SER A C 1
ATOM 754 O O . SER A 1 96 ? 8.925 -1.179 -14.261 1.00 85.56 96 SER A O 1
ATOM 756 N N . ASN A 1 97 ? 9.398 0.342 -15.841 1.00 87.19 97 ASN A N 1
ATOM 757 C CA . ASN A 1 97 ? 9.791 1.407 -14.916 1.00 87.19 97 ASN A CA 1
ATOM 758 C C . ASN A 1 97 ? 8.592 2.078 -14.221 1.00 87.19 97 ASN A C 1
ATOM 760 O O . ASN A 1 97 ? 8.788 2.939 -13.363 1.00 87.19 97 ASN A O 1
ATOM 764 N N . CYS A 1 98 ? 7.356 1.742 -14.600 1.00 90.44 98 CYS A N 1
ATOM 765 C CA . CYS A 1 98 ? 6.164 2.296 -13.974 1.00 90.44 98 CYS A CA 1
ATOM 766 C C . CYS A 1 98 ? 5.852 1.537 -12.680 1.00 90.44 98 CYS A C 1
ATOM 768 O O . CYS A 1 98 ? 5.566 0.344 -12.712 1.00 90.44 98 CYS A O 1
ATOM 770 N N . SER A 1 99 ? 5.903 2.205 -11.533 1.00 90.75 99 SER A N 1
ATOM 771 C CA . SER A 1 99 ? 5.428 1.648 -10.256 1.00 90.75 99 SER A CA 1
ATOM 772 C C . SER A 1 99 ? 3.958 1.979 -10.000 1.00 90.75 99 SER A C 1
ATOM 774 O O . SER A 1 99 ? 3.281 1.286 -9.248 1.00 90.75 99 SER A O 1
ATOM 776 N N . GLY A 1 100 ? 3.445 3.010 -10.666 1.00 93.50 100 GLY A N 1
ATOM 777 C CA . GLY A 1 100 ? 2.055 3.431 -10.610 1.00 93.50 100 GLY A CA 1
ATOM 778 C C . GLY A 1 100 ? 1.825 4.656 -11.482 1.00 93.50 100 GLY A C 1
ATOM 779 O O . GLY A 1 100 ? 2.754 5.238 -12.045 1.00 93.50 100 GLY A O 1
ATOM 780 N N . ALA A 1 101 ? 0.572 5.068 -11.610 1.00 95.44 101 ALA A N 1
ATOM 781 C CA . ALA A 1 101 ? 0.208 6.213 -12.424 1.00 95.44 101 ALA A CA 1
ATOM 782 C C . ALA A 1 101 ? -0.967 6.994 -11.837 1.00 95.44 101 ALA A C 1
ATOM 784 O O . ALA A 1 101 ? -1.684 6.525 -10.960 1.00 95.44 101 ALA A O 1
ATOM 785 N N . THR A 1 102 ? -1.184 8.204 -12.336 1.00 96.69 102 THR A N 1
ATOM 786 C CA . THR A 1 102 ? -2.402 8.972 -12.063 1.00 96.69 102 THR A CA 1
ATOM 787 C C . THR A 1 102 ? -3.125 9.234 -13.371 1.00 96.69 102 THR A C 1
ATOM 789 O O . THR A 1 102 ? -2.556 9.844 -14.271 1.00 96.69 102 THR A O 1
ATOM 792 N N . TYR A 1 103 ? -4.383 8.824 -13.473 1.00 97.25 103 TYR A N 1
ATOM 793 C CA . TYR A 1 103 ? -5.262 9.194 -14.574 1.00 97.25 103 TYR A CA 1
ATOM 794 C C . TYR A 1 103 ? -6.151 10.364 -14.156 1.00 97.25 103 TYR A C 1
ATOM 796 O O . TYR A 1 103 ? -6.864 10.295 -13.154 1.00 97.25 103 TYR A O 1
ATOM 804 N N . LYS A 1 104 ? -6.111 11.440 -14.939 1.00 95.81 104 LYS A N 1
ATOM 805 C CA . LYS A 1 104 ? -6.941 12.629 -14.766 1.00 95.81 104 LYS A CA 1
ATOM 806 C C . LYS A 1 104 ? -7.784 12.820 -16.023 1.00 95.81 104 LYS A C 1
ATOM 808 O O . LYS A 1 104 ? -7.226 13.154 -17.066 1.00 95.81 104 LYS A O 1
ATOM 813 N N . PRO A 1 105 ? -9.112 12.647 -15.962 1.00 94.19 105 PRO A N 1
ATOM 814 C CA . PRO A 1 105 ? -9.961 12.685 -17.151 1.00 94.19 105 PRO A CA 1
ATOM 815 C C . PRO A 1 105 ? -10.106 14.088 -17.748 1.00 94.19 105 PRO A C 1
ATOM 817 O O . PRO A 1 105 ? -10.555 14.222 -18.880 1.00 94.19 105 PRO A O 1
ATOM 820 N N . ASN A 1 106 ? -9.760 15.139 -17.001 1.00 91.19 106 ASN A N 1
ATOM 821 C CA . ASN A 1 106 ? -9.871 16.510 -17.478 1.00 91.19 106 ASN A CA 1
ATOM 822 C C . ASN A 1 106 ? -8.756 17.393 -16.906 1.00 91.19 106 ASN A C 1
ATOM 824 O O . ASN A 1 106 ? -8.903 18.003 -15.847 1.00 91.19 106 ASN A O 1
ATOM 828 N N . VAL A 1 107 ? -7.647 17.477 -17.634 1.00 88.50 107 VAL A N 1
ATOM 829 C CA . VAL A 1 107 ? -6.604 18.483 -17.438 1.00 88.50 107 VAL A CA 1
ATOM 830 C C . VAL A 1 107 ? -6.686 19.456 -18.609 1.00 88.50 107 VAL A C 1
ATOM 832 O O . VAL A 1 107 ? -6.301 19.132 -19.728 1.00 88.50 107 VAL A O 1
ATOM 835 N N . ASN A 1 108 ? -7.227 20.652 -18.364 1.00 86.94 108 ASN A N 1
ATOM 836 C CA . ASN A 1 108 ? -7.429 21.689 -19.388 1.00 86.94 108 ASN A CA 1
ATOM 837 C C . ASN A 1 108 ? -8.235 21.212 -20.616 1.00 86.94 108 ASN A C 1
ATOM 839 O O . ASN A 1 108 ? -7.943 21.600 -21.744 1.00 86.94 108 ASN A O 1
ATOM 843 N N . GLY A 1 109 ? -9.246 20.366 -20.403 1.00 87.44 109 GLY A N 1
ATOM 844 C CA . GLY A 1 109 ? -10.089 19.811 -21.465 1.00 87.44 109 GLY A CA 1
ATOM 845 C C . GLY A 1 109 ? -9.559 18.523 -22.097 1.00 87.44 109 GLY A C 1
ATOM 846 O O . GLY A 1 109 ? -10.229 17.976 -22.967 1.00 87.44 109 GLY A O 1
ATOM 847 N N . VAL A 1 110 ? -8.399 18.022 -21.659 1.00 91.12 110 VAL A N 1
ATOM 848 C CA . VAL A 1 110 ? -7.770 16.810 -22.199 1.00 91.12 110 VAL A CA 1
ATOM 849 C C . VAL A 1 110 ? -7.539 15.793 -21.088 1.00 91.12 110 VAL A C 1
ATOM 851 O O . VAL A 1 110 ? -7.045 16.127 -20.012 1.00 91.12 110 VAL A O 1
ATOM 854 N N . ALA A 1 111 ? -7.885 14.535 -21.341 1.00 94.12 111 ALA A N 1
ATOM 855 C CA . ALA A 1 111 ? -7.605 13.450 -20.413 1.00 94.12 111 ALA A CA 1
ATOM 856 C C . ALA A 1 111 ? -6.115 13.081 -20.451 1.00 94.12 111 ALA A C 1
ATOM 858 O O . ALA A 1 111 ? -5.539 12.903 -21.527 1.00 94.12 111 ALA A O 1
ATOM 859 N N . GLN A 1 112 ? -5.490 12.974 -19.280 1.00 95.25 112 GLN A N 1
ATOM 860 C CA . GLN A 1 112 ? -4.059 12.727 -19.139 1.00 95.25 112 GLN A CA 1
ATOM 861 C C . GLN A 1 112 ? -3.760 11.560 -18.199 1.00 95.25 112 GLN A C 1
ATOM 863 O O . GLN A 1 112 ? -4.428 11.365 -17.185 1.00 95.25 112 GLN A O 1
ATOM 868 N N . CYS A 1 113 ? -2.714 10.806 -18.519 1.00 96.00 113 CYS A N 1
ATOM 869 C CA . CYS A 1 113 ? -2.147 9.752 -17.687 1.00 96.00 113 CYS A CA 1
ATOM 870 C C . CYS A 1 113 ? -0.704 10.117 -17.331 1.00 96.00 113 CYS A C 1
ATOM 872 O O . CYS A 1 113 ? 0.126 10.348 -18.211 1.00 96.00 113 CYS A O 1
ATOM 874 N N . PHE A 1 114 ? -0.414 10.173 -16.036 1.00 95.06 114 PHE A N 1
ATOM 875 C CA . PHE A 1 114 ? 0.893 10.498 -15.480 1.00 95.06 114 PHE A CA 1
ATOM 876 C C . PHE A 1 114 ? 1.539 9.217 -14.952 1.00 95.06 114 PHE A C 1
ATOM 878 O O . PHE A 1 114 ? 1.214 8.799 -13.843 1.00 95.06 114 PHE A O 1
ATOM 885 N N . LEU A 1 115 ? 2.432 8.601 -15.727 1.00 94.81 115 LEU A N 1
ATOM 886 C CA . LEU A 1 115 ? 3.203 7.433 -15.300 1.00 94.81 115 LEU A CA 1
ATOM 887 C C . LEU A 1 115 ? 4.330 7.858 -14.346 1.00 94.81 115 LEU A C 1
ATOM 889 O O . LEU A 1 115 ? 5.049 8.833 -14.600 1.00 94.81 115 LEU A O 1
ATOM 893 N N . ARG A 1 116 ? 4.493 7.124 -13.246 1.00 93.62 116 ARG A N 1
ATOM 894 C CA . ARG A 1 116 ? 5.436 7.420 -12.161 1.00 93.62 116 ARG A CA 1
ATOM 895 C C . ARG A 1 116 ? 6.279 6.200 -11.812 1.00 93.62 116 ARG A C 1
ATOM 897 O O . ARG A 1 116 ? 5.856 5.065 -12.021 1.00 93.62 116 ARG A O 1
ATOM 904 N N . SER A 1 117 ? 7.468 6.467 -11.289 1.00 90.62 117 SER A N 1
ATOM 905 C CA . SER A 1 117 ? 8.383 5.473 -10.731 1.00 90.62 117 SER A CA 1
ATOM 906 C C . SER A 1 117 ? 8.572 5.688 -9.231 1.00 90.62 117 SER A C 1
ATOM 908 O O . SER A 1 117 ? 8.337 6.781 -8.708 1.00 90.62 117 SER A O 1
ATOM 910 N N . GLY A 1 118 ? 9.047 4.638 -8.562 1.00 83.12 118 GLY A N 1
ATOM 911 C CA . GLY A 1 118 ? 9.380 4.623 -7.141 1.00 83.12 118 GLY A CA 1
ATOM 912 C C . GLY A 1 118 ? 8.177 4.622 -6.204 1.00 83.12 118 GLY A C 1
ATOM 913 O O . GLY A 1 118 ? 7.029 4.700 -6.632 1.00 83.12 118 GLY A O 1
ATOM 914 N N . GLU A 1 119 ? 8.465 4.509 -4.912 1.00 76.56 119 GLU A N 1
ATOM 915 C CA . GLU A 1 119 ? 7.478 4.366 -3.843 1.00 76.56 119 GLU A CA 1
ATOM 916 C C . GLU A 1 119 ? 6.752 5.677 -3.511 1.00 76.56 119 GLU A C 1
ATOM 918 O O . GLU A 1 119 ? 7.355 6.742 -3.367 1.00 76.56 119 GLU A O 1
ATOM 923 N N . SER A 1 120 ? 5.432 5.595 -3.343 1.00 80.75 120 SER A N 1
ATOM 924 C CA . SER A 1 120 ? 4.633 6.661 -2.743 1.00 80.75 120 SER A CA 1
ATOM 925 C C . SER A 1 120 ? 3.294 6.122 -2.255 1.00 80.75 120 SER A C 1
ATOM 927 O O . SER A 1 120 ? 2.716 5.214 -2.858 1.00 80.75 120 SER A O 1
ATOM 929 N N . GLU A 1 121 ? 2.771 6.708 -1.182 1.00 82.81 121 GLU A N 1
ATOM 930 C CA . GLU A 1 121 ? 1.382 6.488 -0.795 1.00 82.81 121 GLU A CA 1
ATOM 931 C C . GLU A 1 121 ? 0.431 7.171 -1.786 1.00 82.81 121 GLU A C 1
ATOM 933 O O . GLU A 1 121 ? 0.725 8.219 -2.364 1.00 82.81 121 GLU A O 1
ATOM 938 N N . THR A 1 122 ? -0.764 6.607 -1.955 1.00 90.06 122 THR A N 1
ATOM 939 C CA . THR A 1 122 ? -1.812 7.292 -2.712 1.00 90.06 122 THR A CA 1
ATOM 940 C C . THR A 1 122 ? -2.361 8.459 -1.900 1.00 90.06 122 THR A C 1
ATOM 942 O O . THR A 1 122 ? -2.873 8.264 -0.793 1.00 90.06 122 THR A O 1
ATOM 945 N N . ILE A 1 123 ? -2.339 9.659 -2.466 1.00 90.81 123 ILE A N 1
ATOM 946 C CA . ILE A 1 123 ? -2.862 10.858 -1.807 1.00 90.81 123 ILE A CA 1
ATOM 947 C C . ILE A 1 123 ? -4.279 11.182 -2.293 1.00 90.81 123 ILE A C 1
ATOM 949 O O . ILE A 1 123 ? -4.621 10.850 -3.432 1.00 90.81 123 ILE A O 1
ATOM 953 N N . PRO A 1 124 ? -5.125 11.826 -1.468 1.00 93.00 124 PRO A N 1
ATOM 954 C CA . PRO A 1 124 ? -6.396 12.383 -1.928 1.00 93.00 124 PRO A CA 1
ATOM 955 C C . PRO A 1 124 ? -6.216 13.291 -3.153 1.00 93.00 124 PRO A C 1
ATOM 957 O O . PRO A 1 124 ? -5.272 14.078 -3.217 1.00 93.00 124 PRO A O 1
ATOM 960 N N . SER A 1 125 ? -7.123 13.174 -4.121 1.00 93.06 125 SER A N 1
ATOM 961 C CA . SER A 1 125 ? -7.161 13.984 -5.343 1.00 93.06 125 SER A CA 1
ATOM 962 C C . SER A 1 125 ? -8.608 14.344 -5.691 1.00 93.06 125 SER A C 1
ATOM 964 O O . SER A 1 125 ? -9.504 14.096 -4.889 1.00 93.06 125 SER A O 1
ATOM 966 N N . GLY A 1 126 ? -8.855 14.949 -6.858 1.00 91.44 126 GLY A N 1
ATOM 967 C CA . GLY A 1 126 ? -10.221 15.233 -7.302 1.00 91.44 126 GLY A CA 1
ATOM 968 C C . GLY A 1 126 ? -11.073 13.964 -7.419 1.00 91.44 126 GLY A C 1
ATOM 969 O O . GLY A 1 126 ? -10.550 12.898 -7.732 1.00 91.44 126 GLY A O 1
ATOM 970 N N . ASP A 1 127 ? -12.388 14.085 -7.228 1.00 92.44 127 ASP A N 1
ATOM 971 C CA . ASP A 1 127 ? -13.333 12.949 -7.210 1.00 92.44 127 ASP A CA 1
ATOM 972 C C . ASP A 1 127 ? -13.327 12.106 -8.497 1.00 92.44 127 ASP A C 1
ATOM 974 O O . ASP A 1 127 ? -13.707 10.937 -8.494 1.00 92.44 127 ASP A O 1
ATOM 978 N N . ASN A 1 128 ? -12.885 12.699 -9.607 1.00 93.44 128 ASN A N 1
ATOM 979 C CA . ASN A 1 128 ? -12.777 12.044 -10.908 1.00 93.44 128 ASN A CA 1
ATOM 980 C C . ASN A 1 128 ? -11.336 11.661 -11.275 1.00 93.44 128 ASN A C 1
ATOM 982 O O . ASN A 1 128 ? -11.116 11.157 -12.370 1.00 93.44 128 ASN A O 1
ATOM 986 N N . ASP A 1 129 ? -10.359 11.904 -10.404 1.00 95.00 129 ASP A N 1
ATOM 987 C CA . ASP A 1 129 ? -8.988 11.439 -10.598 1.00 95.00 129 ASP A CA 1
ATOM 988 C C . ASP A 1 129 ? -8.865 9.986 -10.127 1.00 95.00 129 ASP A C 1
ATOM 990 O O . ASP A 1 129 ? -9.555 9.553 -9.200 1.00 95.00 129 ASP A O 1
ATOM 994 N N . TYR A 1 130 ? -7.971 9.228 -10.754 1.00 97.12 130 TYR A N 1
ATOM 995 C CA . TYR A 1 130 ? -7.756 7.822 -10.442 1.00 97.12 130 TYR A CA 1
ATOM 996 C C . TYR A 1 130 ? -6.273 7.549 -10.207 1.00 97.12 130 TYR A C 1
ATOM 998 O O . TYR A 1 130 ? -5.444 7.792 -11.086 1.00 97.12 130 TYR A O 1
ATOM 1006 N N . ALA A 1 131 ? -5.941 6.973 -9.055 1.00 96.94 131 ALA A N 1
ATOM 1007 C CA . ALA A 1 131 ? -4.632 6.385 -8.824 1.00 96.94 131 ALA A CA 1
ATOM 1008 C C . ALA A 1 131 ? -4.620 4.994 -9.453 1.00 96.94 131 ALA A C 1
ATOM 1010 O O . ALA A 1 131 ? -5.464 4.165 -9.133 1.00 96.94 131 ALA A O 1
ATOM 1011 N N . VAL A 1 132 ? -3.677 4.742 -10.345 1.00 96.25 132 VAL A N 1
ATOM 1012 C CA . VAL A 1 132 ? -3.429 3.449 -10.971 1.00 96.25 132 VAL A CA 1
ATOM 1013 C C . VAL A 1 132 ? -2.271 2.797 -10.230 1.00 96.25 132 VAL A C 1
ATOM 1015 O O . VAL A 1 132 ? -1.171 3.343 -10.203 1.00 96.25 132 VAL A O 1
ATOM 1018 N N . VAL A 1 133 ? -2.523 1.648 -9.614 1.00 94.50 133 VAL A N 1
ATOM 1019 C CA . VAL A 1 133 ? -1.548 0.933 -8.782 1.00 94.50 133 VAL A CA 1
ATOM 1020 C C . VAL A 1 133 ? -1.557 -0.562 -9.108 1.00 94.50 133 VAL A C 1
ATOM 1022 O O . VAL A 1 133 ? -2.577 -1.068 -9.593 1.00 94.50 133 VAL A O 1
ATOM 1025 N N . PRO A 1 134 ? -0.453 -1.279 -8.852 1.00 91.56 134 PRO A N 1
ATOM 1026 C CA . PRO A 1 134 ? -0.415 -2.735 -8.914 1.00 91.56 134 PRO A CA 1
ATOM 1027 C C . PRO A 1 134 ? -1.501 -3.376 -8.039 1.00 91.56 134 PRO A C 1
ATOM 1029 O O . PRO A 1 134 ? -1.911 -2.814 -7.018 1.00 91.56 134 PRO A O 1
ATOM 1032 N N . LEU A 1 135 ? -2.017 -4.534 -8.454 1.00 89.94 135 LEU A N 1
ATOM 1033 C CA . LEU A 1 135 ? -3.167 -5.164 -7.798 1.00 89.94 135 LEU A CA 1
ATOM 1034 C C . LEU A 1 135 ? -2.860 -5.646 -6.366 1.00 89.94 135 LEU A C 1
ATOM 1036 O O . LEU A 1 135 ? -3.720 -5.551 -5.492 1.00 89.94 135 LEU A O 1
ATOM 1040 N N . ASP A 1 136 ? -1.639 -6.100 -6.092 1.00 85.75 136 ASP A N 1
ATOM 1041 C CA . ASP A 1 136 ? -1.148 -6.340 -4.726 1.00 85.75 136 ASP A CA 1
ATOM 1042 C C . ASP A 1 136 ? -1.139 -5.061 -3.891 1.00 85.75 136 ASP A C 1
ATOM 1044 O O . ASP A 1 136 ? -1.699 -5.044 -2.794 1.00 85.75 136 ASP A O 1
ATOM 1048 N N . MET A 1 137 ? -0.564 -3.978 -4.417 1.00 87.00 137 MET A N 1
ATOM 1049 C CA . MET A 1 137 ? -0.532 -2.688 -3.732 1.00 87.00 137 MET A CA 1
ATOM 1050 C C . MET A 1 137 ? -1.948 -2.186 -3.428 1.00 87.00 137 MET A C 1
ATOM 1052 O O . MET A 1 137 ? -2.198 -1.684 -2.334 1.00 87.00 137 MET A O 1
ATOM 1056 N N . PHE A 1 138 ? -2.896 -2.375 -4.347 1.00 91.38 138 PHE A N 1
ATOM 1057 C CA . PHE A 1 138 ? -4.308 -2.085 -4.110 1.00 91.38 138 PHE A CA 1
ATOM 1058 C C . PHE A 1 138 ? -4.851 -2.838 -2.892 1.00 91.38 138 PHE A C 1
ATOM 1060 O O . PHE A 1 138 ? -5.423 -2.213 -1.998 1.00 91.38 138 PHE A O 1
ATOM 1067 N N . TYR A 1 139 ? -4.652 -4.157 -2.815 1.00 87.81 139 TYR A N 1
ATOM 1068 C CA . TYR A 1 139 ? -5.116 -4.935 -1.668 1.00 87.81 139 TYR A CA 1
ATOM 1069 C C . TYR A 1 139 ? -4.474 -4.469 -0.360 1.00 87.81 139 TYR A C 1
ATOM 1071 O O . TYR A 1 139 ? -5.177 -4.311 0.637 1.00 87.81 139 TYR A O 1
ATOM 1079 N N . LEU A 1 140 ? -3.169 -4.187 -0.365 1.00 87.19 140 LEU A N 1
ATOM 1080 C CA . LEU A 1 140 ? -2.456 -3.687 0.812 1.00 87.19 140 LEU A CA 1
ATOM 1081 C C . LEU A 1 140 ? -2.978 -2.313 1.265 1.00 87.19 140 LEU A C 1
ATOM 1083 O O . LEU A 1 140 ? -3.199 -2.114 2.459 1.00 87.19 140 LEU A O 1
ATOM 1087 N N . ILE A 1 141 ? -3.260 -1.394 0.334 1.00 87.31 141 ILE A N 1
ATOM 1088 C CA . ILE A 1 141 ? -3.876 -0.090 0.634 1.00 87.31 141 ILE A CA 1
ATOM 1089 C C . ILE A 1 141 ? -5.261 -0.278 1.265 1.00 87.31 141 ILE A C 1
ATOM 1091 O O . ILE A 1 141 ? -5.557 0.338 2.291 1.00 87.31 141 ILE A O 1
ATOM 1095 N N . GLN A 1 142 ? -6.096 -1.153 0.697 1.00 88.19 142 GLN A N 1
ATOM 1096 C CA . GLN A 1 142 ? -7.434 -1.433 1.228 1.00 88.19 142 GLN A CA 1
ATOM 1097 C C . GLN A 1 142 ? -7.373 -2.060 2.629 1.00 88.19 142 GLN A C 1
ATOM 1099 O O . GLN A 1 142 ? -8.144 -1.674 3.508 1.00 88.19 142 GLN A O 1
ATOM 1104 N N . LEU A 1 143 ? -6.443 -2.993 2.863 1.00 85.50 143 LEU A N 1
ATOM 1105 C CA . LEU A 1 143 ? -6.217 -3.585 4.184 1.00 85.50 143 LEU A CA 1
ATOM 1106 C C . LEU A 1 143 ? -5.753 -2.533 5.194 1.00 85.50 143 LEU A C 1
ATOM 1108 O O . LEU A 1 143 ? -6.283 -2.496 6.303 1.00 85.50 143 LEU A O 1
ATOM 1112 N N . LYS A 1 144 ? -4.822 -1.649 4.810 1.00 84.56 144 LYS A N 1
ATOM 1113 C CA . LYS A 1 144 ? -4.338 -0.548 5.658 1.00 84.56 144 LYS A CA 1
ATOM 1114 C C . LYS A 1 144 ? -5.474 0.399 6.054 1.00 84.56 144 LYS A C 1
ATOM 1116 O O . LYS A 1 144 ? -5.591 0.748 7.230 1.00 84.56 144 LYS A O 1
ATOM 1121 N N . ASP A 1 145 ? -6.325 0.791 5.106 1.00 87.38 145 ASP A N 1
ATOM 1122 C CA . ASP A 1 145 ? -7.460 1.680 5.377 1.00 87.38 145 ASP A CA 1
ATOM 1123 C C . ASP A 1 145 ? -8.498 1.022 6.300 1.00 87.38 145 ASP A C 1
ATOM 1125 O O . ASP A 1 145 ? -8.878 1.597 7.321 1.00 87.38 145 ASP A O 1
ATOM 1129 N N . LEU A 1 146 ? -8.889 -0.224 6.013 1.00 85.81 146 LEU A N 1
ATOM 1130 C CA . LEU A 1 146 ? -9.823 -0.980 6.853 1.00 85.81 146 LEU A CA 1
ATOM 1131 C C . LEU A 1 146 ? -9.275 -1.202 8.265 1.00 85.81 146 LEU A C 1
ATOM 1133 O O . LEU A 1 146 ? -10.010 -1.040 9.238 1.00 85.81 146 LEU A O 1
ATOM 1137 N N . ASN A 1 147 ? -7.984 -1.509 8.393 1.00 83.44 147 ASN A N 1
ATOM 1138 C CA . ASN A 1 147 ? -7.311 -1.643 9.679 1.00 83.44 147 ASN A CA 1
ATOM 1139 C C . ASN A 1 147 ? -7.343 -0.326 10.478 1.00 83.44 147 ASN A C 1
ATOM 1141 O O . ASN A 1 147 ? -7.666 -0.334 11.668 1.00 83.44 147 ASN A O 1
ATOM 1145 N N . ASN A 1 148 ? -7.106 0.819 9.827 1.00 86.06 148 ASN A N 1
ATOM 1146 C CA . ASN A 1 148 ? -7.224 2.136 10.458 1.00 86.06 148 ASN A CA 1
ATOM 1147 C C . ASN A 1 148 ? -8.666 2.420 10.914 1.00 86.06 148 ASN A C 1
ATOM 1149 O O . ASN A 1 148 ? -8.887 2.855 12.044 1.00 86.06 148 ASN A O 1
ATOM 1153 N N . GLN A 1 149 ? -9.665 2.118 10.081 1.00 87.88 149 GLN A N 1
ATOM 1154 C CA . GLN A 1 149 ? -11.073 2.289 10.448 1.00 87.88 149 GLN A CA 1
ATOM 1155 C C . GLN A 1 149 ? -11.493 1.374 11.611 1.00 87.88 149 GLN A C 1
ATOM 1157 O O . GLN A 1 149 ? -12.202 1.822 12.513 1.00 87.88 149 GLN A O 1
ATOM 1162 N N . LEU A 1 150 ? -11.030 0.120 11.628 1.00 82.31 150 LEU A N 1
ATOM 1163 C CA . LEU A 1 150 ? -11.236 -0.818 12.736 1.00 82.31 150 LEU A CA 1
ATOM 1164 C C . LEU A 1 150 ? -10.607 -0.298 14.027 1.00 82.31 150 LEU A C 1
ATOM 1166 O O . LEU A 1 150 ? -11.255 -0.298 15.070 1.00 82.31 150 LEU A O 1
ATOM 1170 N N . THR A 1 151 ? -9.376 0.202 13.941 1.00 78.06 151 THR A N 1
ATOM 1171 C CA . THR A 1 151 ? -8.636 0.814 15.053 1.00 78.06 151 THR A CA 1
ATOM 1172 C C . THR A 1 151 ? -9.391 2.022 15.618 1.00 78.06 151 THR A C 1
ATOM 1174 O O . THR A 1 151 ? -9.548 2.147 16.832 1.00 78.06 151 THR A O 1
ATOM 1177 N N . GLN A 1 152 ? -9.922 2.894 14.756 1.00 86.75 152 GLN A N 1
ATOM 1178 C CA . GLN A 1 152 ? -10.718 4.055 15.167 1.00 86.75 152 GLN A CA 1
ATOM 1179 C C . GLN A 1 152 ? -12.041 3.654 15.826 1.00 86.75 152 GLN A C 1
ATOM 1181 O O . GLN A 1 152 ? -12.359 4.166 16.899 1.00 86.75 152 GLN A O 1
ATOM 1186 N N . ALA A 1 153 ? -12.794 2.732 15.219 1.00 79.88 153 ALA A N 1
ATOM 1187 C CA . ALA A 1 153 ? -14.054 2.241 15.777 1.00 79.88 153 ALA A CA 1
ATOM 1188 C C . ALA A 1 153 ? -13.831 1.569 17.140 1.00 79.88 153 ALA A C 1
ATOM 1190 O O . ALA A 1 153 ? -14.563 1.831 18.093 1.00 79.88 153 ALA A O 1
ATOM 1191 N N . ASN A 1 154 ? -12.768 0.772 17.255 1.00 77.69 154 ASN A N 1
ATOM 1192 C CA . ASN A 1 154 ? -12.362 0.141 18.500 1.00 77.69 154 ASN A CA 1
ATOM 1193 C C . ASN A 1 154 ? -12.033 1.186 19.587 1.00 77.69 154 ASN A C 1
ATOM 1195 O O . ASN A 1 154 ? -12.616 1.166 20.671 1.00 77.69 154 ASN A O 1
ATOM 1199 N N . ASN A 1 155 ? -11.199 2.180 19.266 1.00 79.81 155 ASN A N 1
ATOM 1200 C CA . ASN A 1 155 ? -10.879 3.275 20.186 1.00 79.81 155 ASN A CA 1
ATOM 1201 C C . ASN A 1 155 ? -12.125 4.041 20.655 1.00 79.81 155 ASN A C 1
ATOM 1203 O O . ASN A 1 155 ? -12.216 4.418 21.823 1.00 79.81 155 ASN A O 1
ATOM 1207 N N . GLN A 1 156 ? -13.103 4.255 19.772 1.00 84.38 156 GLN A N 1
ATOM 1208 C CA . GLN A 1 156 ? -14.373 4.888 20.131 1.00 84.38 156 GLN A CA 1
ATOM 1209 C C . GLN A 1 156 ? -15.186 4.028 21.107 1.00 84.38 156 GLN A C 1
ATOM 1211 O O . GLN A 1 156 ? -15.676 4.556 22.106 1.00 84.38 156 GLN A O 1
ATOM 1216 N N . ILE A 1 157 ? -15.281 2.716 20.867 1.00 79.44 157 ILE A N 1
ATOM 1217 C CA . ILE A 1 157 ? -15.957 1.768 21.767 1.00 79.44 157 ILE A CA 1
ATOM 1218 C C . ILE A 1 157 ? -15.289 1.776 23.147 1.00 79.44 157 ILE A C 1
ATOM 1220 O O . ILE A 1 157 ? -15.968 1.979 24.155 1.00 79.44 157 ILE A O 1
ATOM 1224 N N . LEU A 1 158 ? -13.960 1.630 23.199 1.00 77.75 158 LEU A N 1
ATOM 1225 C CA . LEU A 1 158 ? -13.196 1.646 24.448 1.00 77.75 158 LEU A CA 1
ATOM 1226 C C . LEU A 1 158 ? -13.368 2.963 25.208 1.00 77.75 158 LEU A C 1
ATOM 1228 O O . LEU A 1 158 ? -13.513 2.948 26.428 1.00 77.75 158 LEU A O 1
ATOM 1232 N N . ASN A 1 159 ? -13.382 4.100 24.508 1.00 81.81 159 ASN A N 1
ATOM 1233 C CA . ASN A 1 159 ? -13.577 5.398 25.143 1.00 81.81 159 ASN A CA 1
ATOM 1234 C C . ASN A 1 159 ? -14.973 5.521 25.773 1.00 81.81 159 ASN A C 1
ATOM 1236 O O . ASN A 1 159 ? -15.088 5.977 26.908 1.00 81.81 159 ASN A O 1
ATOM 1240 N N . ILE A 1 160 ? -16.031 5.068 25.090 1.00 77.56 160 ILE A N 1
ATOM 1241 C CA . ILE A 1 160 ? -17.393 5.085 25.652 1.00 77.56 160 ILE A CA 1
ATOM 1242 C C . ILE A 1 160 ? -17.485 4.165 26.876 1.00 77.56 160 ILE A C 1
ATOM 1244 O O . ILE A 1 160 ? -18.033 4.576 27.897 1.00 77.56 160 ILE A O 1
ATOM 1248 N N . ILE A 1 161 ? -16.902 2.962 26.814 1.00 73.50 161 ILE A N 1
ATOM 1249 C CA . ILE A 1 161 ? -16.869 2.029 27.952 1.00 73.50 161 ILE A CA 1
ATOM 1250 C C . ILE A 1 161 ? -16.127 2.648 29.145 1.00 73.50 161 ILE A C 1
ATOM 1252 O O . ILE A 1 161 ? -16.631 2.600 30.262 1.00 73.50 161 ILE A O 1
ATOM 1256 N N . LYS A 1 162 ? -14.958 3.262 28.925 1.00 73.44 162 LYS A N 1
ATOM 1257 C CA . LYS A 1 162 ? -14.144 3.860 29.999 1.00 73.44 162 LYS A CA 1
ATOM 1258 C C . LYS A 1 162 ? -14.786 5.100 30.619 1.00 73.44 162 LYS A C 1
ATOM 1260 O O . LYS A 1 162 ? -14.696 5.282 31.824 1.00 73.44 162 LYS A O 1
ATOM 1265 N N . THR A 1 163 ? -15.406 5.956 29.809 1.00 73.12 163 THR A N 1
ATOM 1266 C CA . THR A 1 163 ? -15.943 7.248 30.276 1.00 73.12 163 THR A CA 1
ATOM 1267 C C . THR A 1 163 ? -17.359 7.162 30.826 1.00 73.12 163 THR A C 1
ATOM 1269 O O . THR A 1 163 ? -17.731 7.996 31.641 1.00 73.12 163 THR A O 1
ATOM 1272 N N . ARG A 1 164 ? -18.155 6.178 30.387 1.00 68.56 164 ARG A N 1
ATOM 1273 C CA . ARG A 1 164 ? -19.576 6.052 30.756 1.00 68.56 164 ARG A CA 1
ATOM 1274 C C . ARG A 1 164 ? -19.943 4.697 31.361 1.00 68.56 164 ARG A C 1
ATOM 1276 O O . ARG A 1 164 ? -21.102 4.466 31.685 1.00 68.56 164 ARG A O 1
ATOM 1283 N N . GLY A 1 165 ? -18.976 3.794 31.528 1.00 59.00 165 GLY A N 1
ATOM 1284 C CA . GLY A 1 165 ? -19.202 2.462 32.096 1.00 59.00 165 GLY A CA 1
ATOM 1285 C C . GLY A 1 165 ? -19.686 2.480 33.547 1.00 59.00 165 GLY A C 1
ATOM 1286 O O . GLY A 1 165 ? -20.414 1.575 33.944 1.00 59.00 165 GLY A O 1
ATOM 1287 N N . GLU A 1 166 ? -19.345 3.521 34.314 1.00 55.69 166 GLU A N 1
ATOM 1288 C CA . GLU A 1 166 ? -19.757 3.669 35.717 1.00 55.69 166 GLU A CA 1
ATOM 1289 C C . GLU A 1 166 ? -21.220 4.119 35.899 1.00 55.69 166 GLU A C 1
ATOM 1291 O O . GLU A 1 166 ? -21.807 3.842 36.939 1.00 55.69 166 GLU A O 1
ATOM 1296 N N . GLU A 1 167 ? -21.858 4.743 34.902 1.00 54.34 167 GLU A N 1
ATOM 1297 C CA . GLU A 1 167 ? -23.286 5.119 34.976 1.00 54.34 167 GLU A CA 1
ATOM 1298 C C . GLU A 1 167 ? -24.227 4.004 34.489 1.00 54.34 167 GLU A C 1
ATOM 1300 O O . GLU A 1 167 ? -25.424 4.022 34.763 1.00 54.34 167 GLU A O 1
ATOM 1305 N N . LEU A 1 168 ? -23.693 2.989 33.802 1.00 54.62 168 LEU A N 1
ATOM 1306 C CA . LEU A 1 168 ? -24.465 1.934 33.138 1.00 54.62 168 LEU A CA 1
ATOM 1307 C C . LEU A 1 168 ? -24.634 0.652 33.974 1.00 54.62 168 LEU A C 1
ATOM 1309 O O . LEU A 1 168 ? -24.986 -0.379 33.396 1.00 54.62 168 LEU A O 1
ATOM 1313 N N . TYR A 1 169 ? -24.391 0.676 35.297 1.00 51.00 169 TYR A N 1
ATOM 1314 C CA . TYR A 1 169 ? -24.419 -0.504 36.187 1.00 51.00 169 TYR A CA 1
ATOM 1315 C C . TYR A 1 169 ? -25.788 -1.212 36.217 1.00 51.00 169 TYR A C 1
ATOM 1317 O O . TYR A 1 169 ? -26.602 -1.085 37.129 1.00 51.00 169 TYR A O 1
ATOM 1325 N N . SER A 1 170 ? -26.004 -2.042 35.206 1.00 50.56 170 SER A N 1
ATOM 1326 C CA . SER A 1 170 ? -27.017 -3.076 35.115 1.00 50.56 170 SER A CA 1
ATOM 1327 C C . SER A 1 170 ? -26.373 -4.321 34.497 1.00 50.56 170 SER A C 1
ATOM 1329 O O . SER A 1 170 ? -25.329 -4.263 33.839 1.00 50.56 170 SER A O 1
ATOM 1331 N N . SER A 1 171 ? -26.988 -5.477 34.731 1.00 50.44 171 SER A 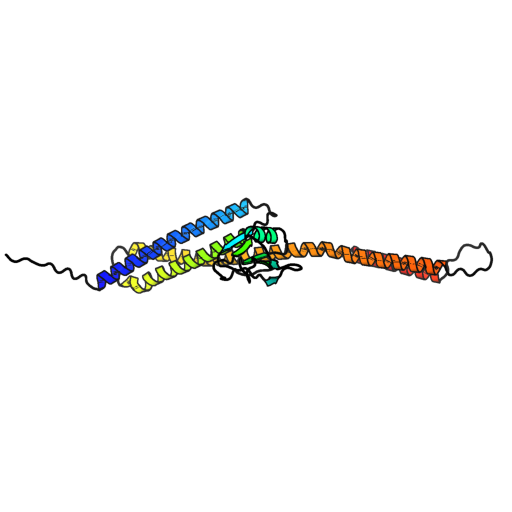N 1
ATOM 1332 C CA . SER A 1 171 ? -26.506 -6.827 34.395 1.00 50.44 171 SER A CA 1
ATOM 1333 C C . SER A 1 171 ? -26.116 -7.069 32.924 1.00 50.44 171 SER A C 1
ATOM 1335 O O . SER A 1 171 ? -25.559 -8.119 32.610 1.00 50.44 171 SER A O 1
ATOM 1337 N N . GLN A 1 172 ? -26.346 -6.110 32.023 1.00 52.69 172 GLN A N 1
ATOM 1338 C CA . GLN A 1 172 ? -25.939 -6.152 30.616 1.00 52.69 172 GLN A CA 1
ATOM 1339 C C . GLN A 1 172 ? -24.456 -5.781 30.383 1.00 52.69 172 GLN A C 1
ATOM 1341 O O . GLN A 1 172 ? -23.896 -6.153 29.351 1.00 52.69 172 GLN A O 1
ATOM 1346 N N . VAL A 1 173 ? -23.789 -5.103 31.330 1.00 52.53 173 VAL A N 1
ATOM 1347 C CA . VAL A 1 173 ? -22.401 -4.614 31.166 1.00 52.53 173 VAL A CA 1
ATOM 1348 C C . VAL A 1 173 ? -21.343 -5.687 31.450 1.00 52.53 173 VAL A C 1
ATOM 1350 O O . VAL A 1 173 ? -20.293 -5.681 30.814 1.00 52.53 173 VAL A O 1
ATOM 1353 N N . ASN A 1 174 ? -21.610 -6.670 32.318 1.00 50.50 174 ASN A N 1
ATOM 1354 C CA . ASN A 1 174 ? -20.593 -7.658 32.716 1.00 50.50 174 ASN A CA 1
ATOM 1355 C C . ASN A 1 174 ? -20.143 -8.562 31.545 1.00 50.50 174 ASN A C 1
ATOM 1357 O O . ASN A 1 174 ? -18.959 -8.856 31.398 1.00 50.50 174 ASN A O 1
ATOM 1361 N N . ASN A 1 175 ? -21.063 -8.915 30.638 1.00 53.78 175 ASN A N 1
ATOM 1362 C CA . ASN A 1 175 ? -20.722 -9.629 29.399 1.00 53.78 175 ASN A CA 1
ATOM 1363 C C . ASN A 1 175 ? -19.931 -8.749 28.407 1.00 53.78 175 ASN A C 1
ATOM 1365 O O . ASN A 1 175 ? -19.139 -9.274 27.627 1.00 53.78 175 ASN A O 1
ATOM 1369 N N . ARG A 1 176 ? -20.106 -7.418 28.448 1.00 54.28 176 ARG A N 1
ATOM 1370 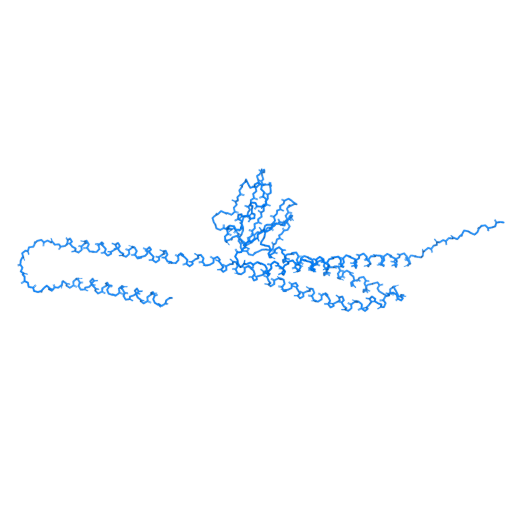C CA . ARG A 1 176 ? -19.412 -6.457 27.567 1.00 54.28 176 ARG A CA 1
ATOM 1371 C C . ARG A 1 176 ? -18.037 -6.036 28.110 1.00 54.28 176 ARG A C 1
ATOM 1373 O O . ARG A 1 176 ? -17.135 -5.772 27.324 1.00 54.28 176 ARG A O 1
ATOM 1380 N N . PHE A 1 177 ? -17.825 -6.050 29.429 1.00 49.88 177 PHE A N 1
ATOM 1381 C CA . PHE A 1 177 ? -16.501 -5.842 30.034 1.00 49.88 177 PHE A CA 1
ATOM 1382 C C . PHE A 1 177 ? -15.559 -7.023 29.756 1.00 49.88 177 PHE A C 1
ATOM 1384 O O . PHE A 1 177 ? -14.389 -6.822 29.452 1.00 49.88 177 PHE A O 1
ATOM 1391 N N . ILE A 1 178 ? -16.077 -8.257 29.737 1.00 48.59 178 ILE A N 1
ATOM 1392 C CA . ILE A 1 178 ? -15.304 -9.437 29.306 1.00 48.59 178 ILE A CA 1
ATOM 1393 C C . ILE A 1 178 ? -14.904 -9.333 27.816 1.00 48.59 178 ILE A C 1
ATOM 1395 O O . ILE A 1 178 ? -13.821 -9.781 27.442 1.00 48.59 178 ILE A O 1
ATOM 1399 N N . GLN A 1 179 ? -15.699 -8.652 26.978 1.00 55.69 179 GLN A N 1
ATOM 1400 C CA . GLN A 1 179 ? -15.315 -8.297 25.602 1.00 55.69 179 GLN A CA 1
ATOM 1401 C C . GLN A 1 179 ? -14.260 -7.178 25.515 1.00 55.69 179 GLN A C 1
ATOM 1403 O O . GLN A 1 179 ? -13.578 -7.103 24.499 1.00 55.69 179 GLN A O 1
ATOM 1408 N N . SER A 1 180 ? -14.063 -6.349 26.549 1.00 53.09 180 SER A N 1
ATOM 1409 C CA . SER A 1 180 ? -13.061 -5.265 26.556 1.00 53.09 180 SER A CA 1
ATOM 1410 C C . SER A 1 180 ? -11.630 -5.788 26.421 1.00 53.09 180 SER A C 1
ATOM 1412 O O . SER A 1 180 ? -10.842 -5.217 25.675 1.00 53.09 180 SER A O 1
ATOM 1414 N N . ASN A 1 181 ? -11.297 -6.886 27.107 1.00 55.94 181 ASN A N 1
ATOM 1415 C CA . ASN A 1 181 ? -9.954 -7.476 27.038 1.00 55.94 181 ASN A CA 1
ATOM 1416 C C . ASN A 1 181 ? -9.681 -8.086 25.656 1.00 55.94 181 ASN A C 1
ATOM 1418 O O . ASN A 1 181 ? -8.614 -7.875 25.092 1.00 55.94 181 ASN A O 1
ATOM 1422 N N . SER A 1 182 ? -10.670 -8.778 25.076 1.00 65.12 182 SER A N 1
ATOM 1423 C CA . SER A 1 182 ? -10.586 -9.273 23.694 1.00 65.12 182 SER A CA 1
ATOM 1424 C C . SER A 1 182 ? -10.485 -8.124 22.690 1.00 65.12 182 SER A C 1
ATOM 1426 O O . SER A 1 182 ? -9.799 -8.240 21.682 1.00 65.12 182 SER A O 1
ATOM 1428 N N . LEU A 1 183 ? -11.135 -6.997 22.968 1.00 62.62 183 LEU A N 1
ATOM 1429 C CA . LEU A 1 183 ? -11.120 -5.828 22.105 1.00 62.62 183 LEU A CA 1
ATOM 1430 C C . LEU A 1 183 ? -9.768 -5.085 22.156 1.00 62.62 183 LEU A C 1
ATOM 1432 O O . LEU A 1 183 ? -9.283 -4.630 21.119 1.00 62.62 183 LEU A O 1
ATOM 1436 N N . GLU A 1 184 ? -9.131 -5.012 23.326 1.00 59.72 184 GLU A N 1
ATOM 1437 C CA . GLU A 1 184 ? -7.760 -4.511 23.497 1.00 59.72 184 GLU A CA 1
ATOM 1438 C C . GLU A 1 184 ? -6.718 -5.458 22.872 1.00 59.72 184 GLU A C 1
ATOM 1440 O O . GLU A 1 184 ? -5.765 -5.012 22.234 1.00 59.72 184 GLU A O 1
ATOM 1445 N N . GLU A 1 185 ? -6.926 -6.772 22.956 1.00 69.12 185 GLU A N 1
ATOM 1446 C CA . GLU A 1 185 ? -6.092 -7.754 22.257 1.00 69.12 185 GLU A CA 1
ATOM 1447 C C . GLU A 1 185 ? -6.232 -7.635 20.731 1.00 69.12 185 GLU A C 1
ATOM 1449 O O . GLU A 1 185 ? -5.225 -7.522 20.030 1.00 69.12 185 GLU A O 1
ATOM 1454 N N . ASN A 1 186 ? -7.462 -7.542 20.217 1.00 65.50 186 ASN A N 1
ATOM 1455 C CA . ASN A 1 186 ? -7.735 -7.301 18.798 1.00 65.50 186 ASN A CA 1
ATOM 1456 C C . ASN A 1 186 ? -7.125 -5.973 18.327 1.00 65.50 186 ASN A C 1
ATOM 1458 O O . ASN A 1 186 ? -6.620 -5.889 17.213 1.00 65.50 186 ASN A O 1
ATOM 1462 N N . TYR A 1 187 ? -7.142 -4.932 19.164 1.00 61.84 187 TYR A N 1
ATOM 1463 C CA . TYR A 1 187 ? -6.480 -3.658 18.874 1.00 61.84 187 TYR A CA 1
ATOM 1464 C C . TYR A 1 187 ? -4.974 -3.838 18.659 1.00 61.84 187 TYR A C 1
ATOM 1466 O O . TYR A 1 187 ? -4.424 -3.390 17.652 1.00 61.84 187 TYR A O 1
ATOM 1474 N N . ASN A 1 188 ? -4.309 -4.532 19.584 1.00 62.47 188 ASN A N 1
ATOM 1475 C CA . ASN A 1 188 ? -2.874 -4.786 19.499 1.00 62.47 188 ASN A CA 1
ATOM 1476 C C . ASN A 1 188 ? -2.526 -5.668 18.292 1.00 62.47 188 ASN A C 1
ATOM 1478 O O . ASN A 1 188 ? -1.536 -5.405 17.608 1.00 62.47 188 ASN A O 1
ATOM 1482 N N . GLN A 1 189 ? -3.358 -6.666 17.983 1.00 69.44 189 GLN A N 1
ATOM 1483 C CA . GLN A 1 189 ? -3.210 -7.478 16.775 1.00 69.44 189 GLN A CA 1
ATOM 1484 C C . GLN A 1 189 ? -3.359 -6.637 15.501 1.00 69.44 189 GLN A C 1
ATOM 1486 O O . GLN A 1 189 ? -2.518 -6.742 14.611 1.00 69.44 189 GLN A O 1
ATOM 1491 N N . LEU A 1 190 ? -4.352 -5.742 15.430 1.00 68.94 190 LEU A N 1
ATOM 1492 C CA . LEU A 1 190 ? -4.535 -4.841 14.287 1.00 68.94 190 LEU A CA 1
ATOM 1493 C C . LEU A 1 190 ? -3.312 -3.938 14.077 1.00 68.94 190 LEU A C 1
ATOM 1495 O O . LEU A 1 190 ? -2.882 -3.762 12.938 1.00 68.94 190 LEU A O 1
ATOM 1499 N N . ILE A 1 191 ? -2.704 -3.420 15.149 1.00 64.81 191 ILE A N 1
ATOM 1500 C CA . ILE A 1 191 ? -1.464 -2.634 15.048 1.00 64.81 191 ILE A CA 1
ATOM 1501 C C . ILE A 1 191 ? -0.322 -3.474 14.462 1.00 64.81 191 ILE A C 1
ATOM 1503 O O . ILE A 1 191 ? 0.350 -3.020 13.536 1.00 64.81 191 ILE A O 1
ATOM 1507 N N . GLN A 1 192 ? -0.121 -4.699 14.952 1.00 68.19 192 GLN A N 1
ATOM 1508 C CA . GLN A 1 192 ? 0.929 -5.588 14.440 1.00 68.19 192 GLN A CA 1
ATOM 1509 C C . GLN A 1 192 ? 0.698 -5.978 12.975 1.00 68.19 192 GLN A C 1
ATOM 1511 O O . GLN A 1 192 ? 1.642 -6.063 12.189 1.00 68.19 192 GLN A O 1
ATOM 1516 N N . GLU A 1 193 ? -0.552 -6.222 12.580 1.00 67.44 193 GLU A N 1
ATOM 1517 C CA . GLU A 1 193 ? -0.895 -6.497 11.185 1.00 67.44 193 GLU A CA 1
ATOM 1518 C C . GLU A 1 193 ? -0.630 -5.290 10.287 1.00 67.44 193 GLU A C 1
ATOM 1520 O O . GLU A 1 193 ? -0.109 -5.460 9.185 1.00 67.44 193 GLU A O 1
ATOM 1525 N N . ARG A 1 194 ? -0.890 -4.069 10.768 1.00 66.88 194 ARG A N 1
ATOM 1526 C CA . ARG A 1 194 ? -0.554 -2.841 10.041 1.00 66.88 194 ARG A CA 1
ATOM 1527 C C . ARG A 1 194 ? 0.945 -2.732 9.774 1.00 66.88 194 ARG A C 1
ATOM 1529 O O . ARG A 1 194 ? 1.329 -2.444 8.646 1.00 66.88 194 ARG A O 1
ATOM 1536 N N . GLU A 1 195 ? 1.787 -3.009 10.768 1.00 68.25 195 GLU A N 1
ATOM 1537 C CA . GLU A 1 195 ? 3.248 -2.994 10.594 1.00 68.25 195 GLU A CA 1
ATOM 1538 C C . GLU A 1 195 ? 3.715 -4.025 9.556 1.00 68.25 195 GLU A C 1
ATOM 1540 O O . GLU A 1 195 ? 4.592 -3.736 8.738 1.00 68.25 195 GLU A O 1
ATOM 1545 N N . LYS A 1 196 ? 3.094 -5.212 9.535 1.00 76.19 196 LYS A N 1
ATOM 1546 C CA . LYS A 1 196 ? 3.357 -6.241 8.517 1.00 76.19 196 LYS A CA 1
ATOM 1547 C C . LYS A 1 196 ? 2.912 -5.797 7.124 1.00 76.19 196 LYS A C 1
ATOM 1549 O O . LYS A 1 196 ? 3.662 -5.997 6.173 1.00 76.19 196 LYS A O 1
ATOM 1554 N N . ILE A 1 197 ? 1.731 -5.189 6.994 1.00 71.31 197 ILE A N 1
ATOM 1555 C CA . ILE A 1 197 ? 1.232 -4.638 5.722 1.00 71.31 197 ILE A CA 1
ATOM 1556 C C . ILE A 1 197 ? 2.200 -3.574 5.202 1.00 71.31 197 ILE A C 1
ATOM 1558 O O . ILE A 1 197 ? 2.582 -3.616 4.038 1.00 71.31 197 ILE A O 1
ATOM 1562 N N . GLU A 1 198 ? 2.662 -2.668 6.064 1.00 71.75 198 GLU A N 1
ATOM 1563 C CA . GLU A 1 198 ? 3.637 -1.642 5.688 1.00 71.75 198 GLU A CA 1
ATOM 1564 C C . GLU A 1 198 ? 4.988 -2.239 5.277 1.00 71.75 198 GLU A C 1
ATOM 1566 O O . GLU A 1 198 ? 5.610 -1.753 4.336 1.00 71.75 198 GLU A O 1
ATOM 1571 N N . ALA A 1 199 ? 5.440 -3.312 5.932 1.00 74.56 199 ALA A N 1
ATOM 1572 C CA . ALA A 1 199 ? 6.643 -4.030 5.516 1.00 74.56 199 ALA A CA 1
ATOM 1573 C C . ALA A 1 199 ? 6.477 -4.708 4.146 1.00 74.56 199 ALA A C 1
ATOM 1575 O O . ALA A 1 199 ? 7.384 -4.639 3.321 1.00 74.56 199 ALA A O 1
ATOM 1576 N N . LEU A 1 200 ? 5.317 -5.316 3.877 1.00 74.00 200 LEU A N 1
ATOM 1577 C CA . LEU A 1 200 ? 5.007 -5.904 2.571 1.00 74.00 200 LEU A CA 1
ATOM 1578 C C . LEU A 1 200 ? 4.942 -4.843 1.466 1.00 74.00 200 LEU A C 1
ATOM 1580 O O . LEU A 1 200 ? 5.452 -5.087 0.376 1.00 74.00 200 LEU A O 1
ATOM 1584 N N . MET A 1 201 ? 4.370 -3.667 1.752 1.00 69.50 201 MET A N 1
ATOM 1585 C CA . MET A 1 201 ? 4.351 -2.541 0.813 1.00 69.50 201 MET A CA 1
ATOM 1586 C C . MET A 1 201 ? 5.772 -2.093 0.450 1.00 69.50 201 MET A C 1
ATOM 1588 O O . MET A 1 201 ? 6.055 -1.938 -0.732 1.00 69.50 201 MET A O 1
ATOM 1592 N N . ARG A 1 202 ? 6.673 -1.961 1.436 1.00 74.81 202 ARG A N 1
ATOM 1593 C CA . ARG A 1 202 ? 8.087 -1.618 1.188 1.00 74.81 202 ARG A CA 1
ATOM 1594 C C . ARG A 1 202 ? 8.794 -2.667 0.327 1.00 74.81 202 ARG A C 1
ATOM 1596 O O . ARG A 1 202 ? 9.350 -2.327 -0.708 1.00 74.81 202 ARG A O 1
ATOM 1603 N N . ASN A 1 203 ? 8.673 -3.948 0.684 1.00 74.31 203 ASN A N 1
ATOM 1604 C CA . ASN A 1 203 ? 9.314 -5.039 -0.062 1.00 74.31 203 ASN A CA 1
ATOM 1605 C C . ASN A 1 203 ? 8.850 -5.119 -1.527 1.00 74.31 203 ASN A C 1
ATOM 1607 O O . ASN A 1 203 ? 9.637 -5.458 -2.406 1.00 74.31 203 ASN A O 1
ATOM 1611 N N . PHE A 1 204 ? 7.572 -4.839 -1.802 1.00 65.19 204 PHE A N 1
ATOM 1612 C CA . PHE A 1 204 ? 7.064 -4.793 -3.174 1.00 65.19 204 PHE A CA 1
ATOM 1613 C C . PHE A 1 204 ? 7.773 -3.712 -4.003 1.00 65.19 204 PHE A C 1
ATOM 1615 O O . PHE A 1 204 ? 8.119 -3.933 -5.164 1.00 65.19 204 PHE A O 1
ATOM 1622 N N . ASN A 1 205 ? 8.016 -2.554 -3.393 1.00 63.09 205 ASN A N 1
ATOM 1623 C CA . ASN A 1 205 ? 8.680 -1.442 -4.055 1.00 63.09 205 ASN A CA 1
ATOM 1624 C C . ASN A 1 205 ? 10.163 -1.745 -4.324 1.00 63.09 205 ASN A C 1
ATOM 1626 O O . ASN A 1 205 ? 10.620 -1.482 -5.436 1.00 63.09 205 ASN A O 1
ATOM 1630 N N . ASP A 1 206 ? 10.859 -2.384 -3.376 1.00 64.12 206 ASP A N 1
ATOM 1631 C CA . ASP A 1 206 ? 12.265 -2.793 -3.524 1.00 64.12 206 ASP A CA 1
ATOM 1632 C C . ASP A 1 206 ? 12.453 -3.797 -4.680 1.00 64.12 206 ASP A C 1
ATOM 1634 O O . ASP A 1 206 ? 13.332 -3.63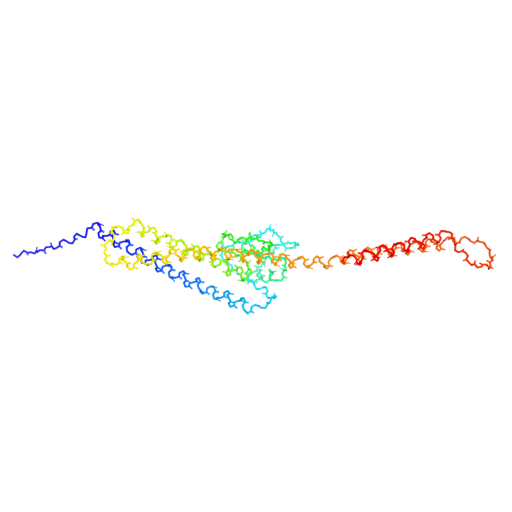8 -5.527 1.00 64.12 206 ASP A O 1
ATOM 1638 N N . LEU A 1 207 ? 11.579 -4.807 -4.787 1.00 58.22 207 LEU A N 1
ATOM 1639 C CA . LEU A 1 207 ? 11.646 -5.811 -5.861 1.00 58.22 207 LEU A CA 1
ATOM 1640 C C . LEU A 1 207 ? 11.394 -5.213 -7.254 1.00 58.22 207 LEU A C 1
ATOM 1642 O O . LEU A 1 207 ? 11.961 -5.674 -8.248 1.00 58.22 207 LEU A O 1
ATOM 1646 N N . ASN A 1 208 ? 10.548 -4.185 -7.343 1.00 56.16 208 ASN A N 1
ATOM 1647 C CA . ASN A 1 208 ? 10.294 -3.477 -8.596 1.00 56.16 208 ASN A CA 1
ATOM 1648 C C . ASN A 1 208 ? 11.473 -2.558 -8.983 1.00 56.16 208 ASN A C 1
ATOM 1650 O O . ASN A 1 208 ? 11.692 -2.299 -10.166 1.00 56.16 208 ASN A O 1
ATOM 1654 N N . GLU A 1 209 ? 12.260 -2.086 -8.010 1.00 56.00 209 GLU A N 1
ATOM 1655 C CA . GLU A 1 209 ? 13.509 -1.353 -8.247 1.00 56.00 209 GLU A CA 1
ATOM 1656 C C . GLU A 1 209 ? 14.624 -2.288 -8.752 1.00 56.00 209 GLU A C 1
ATOM 1658 O O . GLU A 1 209 ? 15.239 -2.004 -9.782 1.00 56.00 209 GLU A O 1
ATOM 1663 N N . GLU A 1 210 ? 14.803 -3.465 -8.141 1.00 51.16 210 GLU A N 1
ATOM 1664 C CA . GLU A 1 210 ? 15.795 -4.466 -8.578 1.00 51.16 210 GLU A CA 1
ATOM 1665 C C . GLU A 1 210 ? 15.511 -5.034 -9.988 1.00 51.16 210 GLU A C 1
ATOM 1667 O O . GLU A 1 210 ? 16.435 -5.293 -10.770 1.00 51.16 210 GLU A O 1
ATOM 1672 N N . GLN A 1 211 ? 14.237 -5.179 -10.379 1.00 49.56 211 GLN A N 1
ATOM 1673 C CA . GLN A 1 211 ? 13.886 -5.538 -11.761 1.00 49.56 211 GLN A CA 1
ATOM 1674 C C . GLN A 1 211 ? 14.295 -4.455 -12.777 1.00 49.56 211 GLN A C 1
ATOM 1676 O O . GLN A 1 211 ? 14.702 -4.795 -13.892 1.00 49.56 211 GLN A O 1
ATOM 1681 N N . ASN A 1 212 ? 14.263 -3.170 -12.405 1.00 50.25 212 ASN A N 1
ATOM 1682 C CA . ASN A 1 212 ? 14.695 -2.077 -13.286 1.00 50.25 212 ASN A CA 1
ATOM 1683 C C . ASN A 1 212 ? 16.219 -2.056 -13.491 1.00 50.25 212 ASN A C 1
ATOM 1685 O O . ASN A 1 212 ? 16.685 -1.761 -14.597 1.00 50.25 212 ASN A O 1
ATOM 1689 N N . ASP A 1 213 ? 16.998 -2.473 -12.492 1.00 48.09 213 ASP A N 1
ATOM 1690 C CA . ASP A 1 213 ? 18.459 -2.590 -12.597 1.00 48.09 213 ASP A CA 1
ATOM 1691 C C . ASP A 1 213 ? 18.914 -3.734 -13.517 1.00 48.09 213 ASP A C 1
ATOM 1693 O O . ASP A 1 213 ? 20.005 -3.693 -14.098 1.00 48.09 213 ASP A O 1
ATOM 1697 N N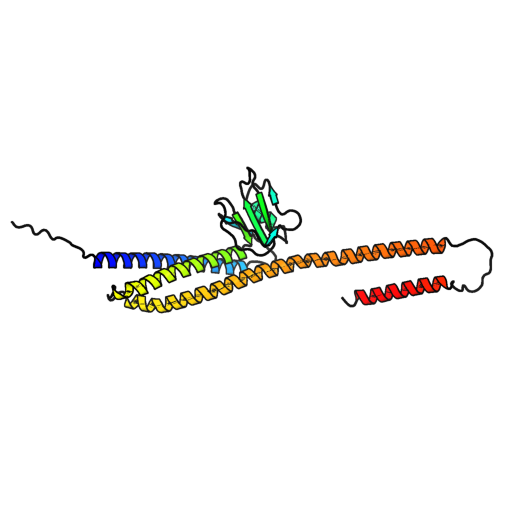 . THR A 1 214 ? 18.055 -4.723 -13.770 1.00 42.19 214 THR A N 1
ATOM 1698 C CA . THR A 1 214 ? 18.377 -5.823 -14.694 1.00 42.19 214 THR A CA 1
ATOM 1699 C C . THR A 1 214 ? 18.515 -5.328 -16.148 1.00 42.19 214 THR A C 1
ATOM 1701 O O . THR A 1 214 ? 19.322 -5.862 -16.915 1.00 42.19 214 THR A O 1
ATOM 1704 N N . ASN A 1 215 ? 17.847 -4.225 -16.519 1.00 45.09 215 ASN A N 1
ATOM 1705 C CA . ASN A 1 215 ? 18.029 -3.562 -17.821 1.00 45.09 215 ASN A CA 1
ATOM 1706 C C . ASN A 1 215 ? 19.363 -2.794 -17.943 1.00 45.09 215 ASN A C 1
ATOM 1708 O O . ASN A 1 215 ? 19.840 -2.560 -19.057 1.00 45.09 215 ASN A O 1
ATOM 1712 N N . ILE A 1 216 ? 20.027 -2.454 -16.831 1.00 46.25 216 ILE A N 1
ATOM 1713 C CA . ILE A 1 216 ? 21.366 -1.835 -16.837 1.00 46.25 216 ILE A CA 1
ATOM 1714 C C . ILE A 1 216 ? 22.459 -2.875 -17.151 1.00 46.25 216 ILE A C 1
ATOM 1716 O O . ILE A 1 216 ? 23.505 -2.524 -17.707 1.00 46.25 216 ILE A O 1
ATOM 1720 N N . SER A 1 217 ? 22.198 -4.168 -16.929 1.00 44.47 217 SER A N 1
ATOM 1721 C CA . SER A 1 217 ? 23.117 -5.255 -17.308 1.00 44.47 217 SER A CA 1
ATOM 1722 C C . SER A 1 217 ? 23.234 -5.437 -18.832 1.00 44.47 217 SER A C 1
ATOM 1724 O O . SER A 1 217 ? 24.297 -5.780 -19.352 1.00 44.47 217 SER A O 1
ATOM 1726 N N . ILE A 1 218 ? 22.186 -5.094 -19.593 1.00 46.62 218 ILE A N 1
ATOM 1727 C CA . ILE A 1 218 ? 22.204 -5.184 -21.063 1.00 46.62 218 ILE A CA 1
ATOM 1728 C C . ILE A 1 218 ? 23.046 -4.050 -21.684 1.00 46.62 218 ILE A C 1
ATOM 1730 O O . ILE A 1 218 ? 23.675 -4.242 -22.728 1.00 46.62 218 ILE A O 1
ATOM 1734 N N . ASN A 1 219 ? 23.170 -2.897 -21.014 1.00 49.12 219 ASN A N 1
ATOM 1735 C CA . ASN A 1 219 ? 23.919 -1.747 -21.536 1.00 49.12 219 ASN A CA 1
ATOM 1736 C C . ASN A 1 219 ? 25.425 -1.754 -21.183 1.00 49.12 219 ASN A C 1
ATOM 1738 O O . ASN A 1 219 ? 26.208 -1.018 -21.786 1.00 49.12 219 ASN A O 1
ATOM 1742 N N . GLN A 1 220 ? 25.884 -2.609 -20.260 1.00 48.72 220 GLN A N 1
ATOM 1743 C CA . GLN A 1 220 ? 27.323 -2.749 -19.977 1.00 48.72 220 GLN A CA 1
ATOM 1744 C C . GLN A 1 220 ? 28.090 -3.422 -21.129 1.00 48.72 220 GLN A C 1
ATOM 1746 O O . GLN A 1 220 ? 29.228 -3.045 -21.422 1.00 48.72 220 GLN A O 1
ATOM 1751 N N . ASN A 1 221 ? 27.451 -4.345 -21.853 1.00 56.34 221 ASN A N 1
ATOM 1752 C CA . ASN A 1 221 ? 28.052 -4.980 -23.031 1.00 56.34 221 ASN A CA 1
ATOM 1753 C C . ASN A 1 221 ? 28.144 -4.031 -24.237 1.00 56.34 221 ASN A C 1
ATOM 1755 O O . ASN A 1 221 ? 29.048 -4.170 -25.061 1.00 56.34 221 ASN A O 1
ATOM 1759 N N . TYR A 1 222 ? 27.267 -3.027 -24.318 1.00 64.25 222 TYR A N 1
ATOM 1760 C CA . TYR A 1 222 ? 27.261 -2.040 -25.400 1.00 64.25 222 TYR A CA 1
ATOM 1761 C C . TYR A 1 222 ? 28.510 -1.142 -25.377 1.00 64.25 222 TYR A C 1
ATOM 1763 O O . TYR A 1 222 ? 29.165 -0.958 -26.405 1.00 64.25 222 TYR A O 1
ATOM 1771 N N . TYR A 1 223 ? 28.923 -0.664 -24.197 1.00 64.88 223 TYR A N 1
ATOM 1772 C CA . TYR A 1 223 ? 30.160 0.115 -24.052 1.00 64.88 223 TYR A CA 1
ATOM 1773 C C . TYR A 1 223 ? 31.423 -0.720 -24.296 1.00 64.88 223 TYR A C 1
ATOM 1775 O O . TYR A 1 223 ? 32.382 -0.215 -24.881 1.00 64.88 223 TYR A O 1
ATOM 1783 N N . SER A 1 224 ? 31.408 -2.002 -23.917 1.00 67.31 224 SER A N 1
ATOM 1784 C CA . SER A 1 224 ? 32.490 -2.940 -24.242 1.00 67.31 224 SER A CA 1
ATOM 1785 C C . SER A 1 224 ? 32.629 -3.130 -25.761 1.00 67.31 224 SER A C 1
ATOM 1787 O O . SER A 1 224 ? 33.734 -3.069 -26.304 1.00 67.31 224 SER A O 1
ATOM 1789 N N . TYR A 1 225 ? 31.506 -3.249 -26.479 1.00 71.81 225 TYR A N 1
ATOM 1790 C CA . TYR A 1 225 ? 31.492 -3.366 -27.939 1.00 71.81 225 TYR A CA 1
ATOM 1791 C C . TYR A 1 225 ? 31.981 -2.091 -28.648 1.00 71.81 225 TYR A C 1
ATOM 1793 O O . TYR A 1 225 ? 32.823 -2.172 -29.544 1.00 71.81 225 TYR A O 1
ATOM 1801 N N . ILE A 1 226 ? 31.524 -0.907 -28.217 1.00 73.38 226 ILE A N 1
ATOM 1802 C CA . ILE A 1 226 ? 31.997 0.384 -28.754 1.00 73.38 226 ILE A CA 1
ATOM 1803 C C . ILE A 1 226 ? 33.507 0.546 -28.543 1.00 73.38 226 ILE A C 1
ATOM 1805 O O . ILE A 1 226 ? 34.221 0.986 -29.446 1.00 73.38 226 ILE A O 1
ATOM 1809 N N . PHE A 1 227 ? 34.014 0.162 -27.371 1.00 73.75 227 PHE A N 1
ATOM 1810 C CA . PHE A 1 227 ? 35.440 0.229 -27.064 1.00 73.75 227 PHE A CA 1
ATOM 1811 C C . PHE A 1 227 ? 36.271 -0.718 -27.946 1.00 73.75 227 PHE A C 1
ATOM 1813 O O . PHE A 1 227 ? 37.291 -0.305 -28.502 1.00 73.75 227 PHE A O 1
ATOM 1820 N N . LEU A 1 228 ? 35.811 -1.958 -28.153 1.00 72.38 228 LEU A N 1
ATOM 1821 C CA . LEU A 1 228 ? 36.458 -2.915 -29.060 1.00 72.38 228 LEU A CA 1
ATOM 1822 C C . LEU A 1 228 ? 36.471 -2.424 -30.516 1.00 72.38 228 LEU A C 1
ATOM 1824 O O . LEU A 1 228 ? 37.476 -2.590 -31.209 1.00 72.38 228 LEU A O 1
ATOM 1828 N N . LEU A 1 229 ? 35.399 -1.772 -30.969 1.00 76.50 229 LEU A N 1
ATOM 1829 C CA . LEU A 1 229 ? 35.311 -1.194 -32.310 1.00 76.50 229 LEU A CA 1
ATOM 1830 C C . LEU A 1 229 ? 36.320 -0.049 -32.513 1.00 76.50 229 LEU A C 1
ATOM 1832 O O . LEU A 1 229 ? 36.997 -0.003 -33.541 1.00 76.50 229 LEU A O 1
ATOM 1836 N N . LEU 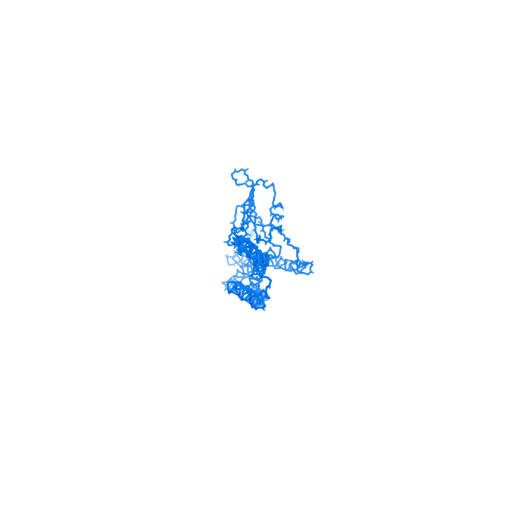A 1 230 ? 36.494 0.830 -31.520 1.00 76.69 230 LEU A N 1
ATOM 1837 C CA . LEU A 1 230 ? 37.507 1.894 -31.562 1.00 76.69 230 LEU A CA 1
ATOM 1838 C C . LEU A 1 230 ? 38.936 1.337 -31.605 1.00 76.69 230 LEU A C 1
ATOM 1840 O O . LEU A 1 230 ? 39.772 1.842 -32.358 1.00 76.69 230 LEU A O 1
ATOM 1844 N N . ILE A 1 231 ? 39.212 0.269 -30.853 1.00 76.88 231 ILE A N 1
ATOM 1845 C CA . ILE A 1 231 ? 40.513 -0.414 -30.890 1.00 76.88 231 ILE A CA 1
ATOM 1846 C C . ILE A 1 231 ? 40.756 -1.050 -32.261 1.00 76.88 231 ILE A C 1
ATOM 1848 O O . ILE A 1 231 ? 41.848 -0.910 -32.808 1.00 76.88 231 ILE A O 1
ATOM 1852 N N . ALA A 1 232 ? 39.755 -1.709 -32.850 1.00 77.12 232 ALA A N 1
ATOM 1853 C CA . ALA A 1 232 ? 39.882 -2.309 -34.176 1.00 77.12 232 ALA A CA 1
ATOM 1854 C C . ALA A 1 232 ? 40.219 -1.257 -35.248 1.00 77.12 232 ALA A C 1
ATOM 1856 O O . ALA A 1 232 ? 41.125 -1.467 -36.056 1.00 77.12 232 ALA A O 1
ATOM 1857 N N . ILE A 1 233 ? 39.559 -0.094 -35.207 1.00 79.81 233 ILE A N 1
ATOM 1858 C CA . ILE A 1 233 ? 39.851 1.040 -36.097 1.00 79.81 233 ILE A CA 1
ATOM 1859 C C . ILE A 1 233 ? 41.292 1.532 -35.903 1.00 79.81 233 ILE A C 1
ATOM 1861 O O . ILE A 1 233 ? 42.006 1.761 -36.881 1.00 79.81 233 ILE A O 1
ATOM 1865 N N . LEU A 1 234 ? 41.751 1.647 -34.654 1.00 80.12 234 LEU A N 1
ATOM 1866 C CA . LEU A 1 234 ? 43.112 2.078 -34.332 1.00 80.12 234 LEU A CA 1
ATOM 1867 C C . LEU A 1 234 ? 44.169 1.069 -34.818 1.00 80.12 234 LEU A C 1
ATOM 1869 O O . LEU A 1 234 ? 45.193 1.471 -35.370 1.00 80.12 234 LEU A O 1
ATOM 1873 N N . CYS A 1 235 ? 43.901 -0.233 -34.705 1.00 74.38 235 CYS A N 1
ATOM 1874 C CA . CYS A 1 235 ? 44.756 -1.287 -35.254 1.00 74.38 235 CYS A CA 1
ATOM 1875 C C . CYS A 1 235 ? 44.854 -1.210 -36.784 1.00 74.38 235 CYS A C 1
ATOM 1877 O O . CYS A 1 235 ? 45.958 -1.263 -37.328 1.00 74.38 235 CYS A O 1
ATOM 1879 N N . VAL A 1 236 ? 43.728 -1.034 -37.485 1.00 80.06 236 VAL A N 1
ATOM 1880 C CA . VAL A 1 236 ? 43.711 -0.875 -38.951 1.00 80.06 236 VAL A CA 1
ATOM 1881 C C . VAL A 1 236 ? 44.489 0.375 -39.371 1.00 80.06 236 VAL A C 1
ATOM 1883 O O . VAL A 1 236 ? 45.302 0.309 -40.293 1.00 80.06 236 VAL A O 1
ATOM 1886 N N . TYR A 1 237 ? 44.313 1.492 -38.661 1.00 81.25 237 TYR A N 1
ATOM 1887 C CA . TYR A 1 237 ? 45.058 2.727 -38.910 1.00 81.25 237 TYR A CA 1
ATOM 1888 C C . TYR A 1 237 ? 46.577 2.532 -38.777 1.00 81.25 237 TYR A C 1
ATOM 1890 O O . TYR A 1 237 ? 47.337 2.958 -39.651 1.00 81.25 237 TYR A O 1
ATOM 1898 N N . ILE A 1 238 ? 47.028 1.839 -37.724 1.00 76.44 238 ILE A N 1
ATOM 1899 C CA . ILE A 1 238 ? 48.449 1.522 -37.524 1.00 76.44 238 ILE A CA 1
ATOM 1900 C C . ILE A 1 238 ? 48.968 0.619 -38.649 1.00 76.44 238 ILE A C 1
ATOM 1902 O O . ILE A 1 238 ? 50.037 0.894 -39.192 1.00 76.44 238 ILE A O 1
ATOM 1906 N N . LEU A 1 239 ? 48.221 -0.418 -39.040 1.00 75.50 239 LEU A N 1
ATOM 1907 C CA . LEU A 1 239 ? 48.623 -1.331 -40.117 1.00 75.50 239 LEU A CA 1
ATOM 1908 C C . LEU A 1 239 ? 48.786 -0.606 -41.458 1.00 75.50 239 LEU A C 1
ATOM 1910 O O . LEU A 1 239 ? 49.791 -0.807 -42.141 1.00 75.50 239 LEU A O 1
ATOM 1914 N N . ILE A 1 240 ? 47.851 0.284 -41.804 1.00 75.25 240 ILE A N 1
ATOM 1915 C CA . ILE A 1 240 ? 47.953 1.112 -43.012 1.00 75.25 240 ILE A CA 1
ATOM 1916 C C . ILE A 1 240 ? 49.211 1.978 -42.932 1.00 75.25 240 ILE A C 1
ATOM 1918 O O . ILE A 1 240 ? 50.039 1.934 -43.843 1.00 75.25 240 ILE A O 1
ATOM 1922 N N . ARG A 1 241 ? 49.405 2.699 -41.819 1.00 73.81 241 ARG A N 1
ATOM 1923 C CA . ARG A 1 241 ? 50.530 3.629 -41.656 1.00 73.81 241 ARG A CA 1
ATOM 1924 C C . ARG A 1 241 ? 51.893 2.938 -41.688 1.00 73.81 241 ARG A C 1
ATOM 1926 O O . ARG A 1 241 ? 52.840 3.511 -42.219 1.00 73.81 241 ARG A O 1
ATOM 1933 N N . VAL A 1 242 ? 51.985 1.726 -41.149 1.00 69.31 242 VAL A N 1
ATOM 1934 C CA . VAL A 1 242 ? 53.200 0.903 -41.186 1.00 69.31 242 VAL A CA 1
ATOM 1935 C C . VAL A 1 242 ? 53.451 0.350 -42.593 1.00 69.31 242 VAL A C 1
ATOM 1937 O O . VAL A 1 242 ? 54.600 0.325 -43.026 1.00 69.31 242 VAL A O 1
ATOM 1940 N N . SER A 1 243 ? 52.409 -0.027 -43.345 1.00 61.22 243 SER A N 1
ATOM 1941 C CA . SER A 1 243 ? 52.577 -0.514 -44.726 1.00 61.22 243 SER A CA 1
ATOM 1942 C C . SER A 1 243 ? 53.030 0.584 -45.701 1.00 61.22 243 SER A C 1
ATOM 1944 O O . SER A 1 243 ? 53.804 0.316 -46.619 1.00 61.22 243 SER A O 1
ATOM 1946 N N . SER A 1 244 ? 52.618 1.838 -45.472 1.00 59.59 244 SER A N 1
ATOM 1947 C CA . SER A 1 244 ? 52.941 2.980 -46.342 1.00 59.59 244 SER A CA 1
ATOM 1948 C C . SER A 1 244 ? 54.351 3.557 -46.139 1.00 59.59 244 SER A C 1
ATOM 1950 O O . SER A 1 244 ? 54.699 4.548 -46.774 1.00 59.59 244 SER A O 1
ATOM 1952 N N . GLY A 1 245 ? 55.168 2.969 -45.260 1.00 55.91 245 GLY A N 1
ATOM 1953 C CA . GLY A 1 245 ? 56.555 3.374 -45.001 1.00 55.91 245 GLY A CA 1
ATOM 1954 C C . GLY A 1 245 ? 57.595 2.726 -45.922 1.00 55.91 245 GLY A C 1
ATOM 1955 O O . GLY A 1 245 ? 58.741 2.566 -45.512 1.00 55.91 245 GLY A O 1
ATOM 1956 N N . SER A 1 246 ? 57.212 2.305 -47.128 1.00 49.59 246 SER A N 1
ATOM 1957 C CA . SER A 1 246 ? 58.104 1.667 -48.101 1.00 49.59 246 SER A CA 1
ATOM 1958 C C . SER A 1 246 ? 58.529 2.662 -49.184 1.00 49.59 246 SER A C 1
ATOM 1960 O O . SER A 1 246 ? 57.982 2.699 -50.281 1.00 49.59 246 SER A O 1
ATOM 1962 N N . SER A 1 247 ? 59.540 3.475 -48.867 1.00 49.16 247 SER A N 1
ATOM 1963 C CA . SER A 1 247 ? 60.361 4.109 -49.900 1.00 49.16 247 SER A CA 1
ATOM 1964 C C . SER A 1 247 ? 61.300 3.057 -50.484 1.00 49.16 247 SER A C 1
ATOM 1966 O O . SER A 1 247 ? 62.043 2.398 -49.754 1.00 49.16 247 SER A O 1
ATOM 1968 N N . GLU A 1 248 ? 61.240 2.894 -51.800 1.00 49.72 248 GLU A N 1
ATOM 1969 C CA . GLU A 1 248 ? 62.124 2.048 -52.593 1.00 49.72 248 GLU A CA 1
ATOM 1970 C C . GLU A 1 248 ? 63.605 2.331 -52.282 1.00 49.72 248 GLU A C 1
ATOM 1972 O O . GLU A 1 248 ? 64.058 3.472 -52.361 1.00 49.72 248 GLU A O 1
ATOM 1977 N N . ASN A 1 249 ? 64.374 1.287 -51.953 1.00 41.62 249 ASN A N 1
ATOM 1978 C CA . ASN A 1 249 ? 65.484 0.862 -52.810 1.00 41.62 249 ASN A CA 1
ATOM 1979 C C . ASN A 1 249 ? 66.118 -0.469 -52.362 1.00 41.62 249 ASN A C 1
ATOM 1981 O O . ASN A 1 249 ? 66.635 -0.611 -51.257 1.00 41.62 249 ASN A O 1
ATOM 1985 N N . SER A 1 250 ? 66.156 -1.383 -53.337 1.00 42.22 250 SER A N 1
ATOM 1986 C CA . SER A 1 250 ? 67.094 -2.498 -53.558 1.00 42.22 250 SER A CA 1
ATOM 1987 C C . SER A 1 250 ? 67.162 -3.692 -52.585 1.00 42.22 250 SER A C 1
ATOM 1989 O O . SER A 1 250 ? 67.650 -3.609 -51.465 1.00 42.22 250 SER A O 1
ATOM 1991 N N . TYR A 1 251 ? 66.745 -4.838 -53.142 1.00 51.16 251 TYR A N 1
ATOM 1992 C CA . TYR A 1 251 ? 67.266 -6.207 -53.021 1.00 51.16 251 TYR A CA 1
ATOM 1993 C C . TYR A 1 251 ? 68.352 -6.466 -51.960 1.00 51.16 251 TYR A C 1
ATOM 1995 O O . TYR A 1 251 ? 69.467 -5.985 -52.107 1.00 51.16 251 TYR A O 1
ATOM 2003 N N . ILE A 1 252 ? 68.054 -7.342 -50.988 1.00 40.62 252 ILE A N 1
ATOM 2004 C CA . ILE A 1 252 ? 68.837 -8.544 -50.631 1.00 40.62 252 ILE A CA 1
ATOM 2005 C C . ILE A 1 252 ? 67.954 -9.450 -49.758 1.00 40.62 252 ILE A C 1
ATOM 2007 O O . ILE A 1 252 ? 67.433 -9.059 -48.716 1.00 40.62 252 ILE A O 1
ATOM 2011 N N . GLN A 1 253 ? 67.816 -10.693 -50.210 1.00 57.81 253 GLN A N 1
ATOM 2012 C CA . GLN A 1 253 ? 67.262 -11.823 -49.481 1.00 57.81 253 GLN A CA 1
ATOM 2013 C C . GLN A 1 253 ? 68.245 -12.215 -48.366 1.00 57.81 253 GLN A C 1
ATOM 2015 O O . GLN A 1 253 ? 69.261 -12.855 -48.616 1.00 57.81 253 GLN A O 1
ATOM 2020 N N . SER A 1 254 ? 67.962 -11.808 -47.132 1.00 47.44 254 SER A N 1
ATOM 2021 C CA . SER A 1 254 ? 68.608 -12.340 -45.930 1.00 47.44 254 SER A CA 1
ATOM 2022 C C . SER A 1 254 ? 67.563 -12.405 -44.823 1.00 47.44 254 SER A C 1
ATOM 2024 O O . SER A 1 254 ? 66.735 -11.501 -44.719 1.00 47.44 254 SER A O 1
ATOM 2026 N N . GLY A 1 255 ? 67.550 -13.512 -44.072 1.00 56.97 255 GLY A N 1
ATOM 2027 C CA . GLY A 1 255 ? 66.517 -13.877 -43.097 1.00 56.97 255 GLY A CA 1
ATOM 2028 C C . GLY A 1 255 ? 65.979 -12.670 -42.328 1.00 56.97 255 GLY A C 1
ATOM 2029 O O . GLY A 1 255 ? 66.721 -12.004 -41.607 1.00 56.97 255 GLY A O 1
ATOM 2030 N N . GLY A 1 256 ? 64.696 -12.371 -42.555 1.00 54.44 256 GLY A N 1
ATOM 2031 C CA . GLY A 1 256 ? 64.064 -11.100 -42.219 1.00 54.44 256 GLY A CA 1
ATOM 2032 C C . GLY A 1 256 ? 64.119 -10.784 -40.731 1.00 54.44 256 GLY A C 1
ATOM 2033 O O . GLY A 1 256 ? 63.279 -11.231 -39.951 1.00 54.44 256 GLY A O 1
ATOM 2034 N N . LYS A 1 257 ? 65.093 -9.964 -40.336 1.00 57.78 257 LYS A N 1
ATOM 2035 C CA . LYS A 1 257 ? 65.105 -9.332 -39.022 1.00 57.78 257 LYS A CA 1
ATOM 2036 C C . LYS A 1 257 ? 64.022 -8.257 -39.034 1.00 57.78 257 LYS A C 1
ATOM 2038 O O . LYS A 1 257 ? 64.172 -7.233 -39.695 1.00 57.78 257 LYS A O 1
ATOM 2043 N N . LEU A 1 258 ? 62.919 -8.512 -38.330 1.00 59.69 258 LEU A N 1
ATOM 2044 C CA . LEU A 1 258 ? 61.898 -7.501 -38.063 1.00 59.69 258 LEU A CA 1
ATOM 2045 C C . LEU A 1 258 ? 62.575 -6.235 -37.516 1.00 59.69 258 LEU A C 1
ATOM 2047 O O . LEU A 1 258 ? 63.484 -6.311 -36.686 1.00 59.69 258 LEU A O 1
ATOM 2051 N N . SER A 1 259 ? 62.158 -5.073 -38.015 1.00 66.44 259 SER A N 1
ATOM 2052 C CA . SER A 1 259 ? 62.619 -3.780 -37.509 1.00 66.44 259 SER A CA 1
ATOM 2053 C C . SER A 1 259 ? 62.381 -3.711 -35.997 1.00 66.44 259 SER A C 1
ATOM 2055 O O . SER A 1 259 ? 61.353 -4.183 -35.508 1.00 66.44 259 SER A O 1
ATOM 2057 N N . ASN A 1 260 ? 63.298 -3.092 -35.244 1.00 68.00 260 ASN A N 1
ATOM 2058 C CA . ASN A 1 260 ? 63.116 -2.870 -33.803 1.00 68.00 260 ASN A CA 1
ATOM 2059 C C . ASN A 1 260 ? 61.766 -2.191 -33.499 1.00 68.00 260 ASN A C 1
ATOM 2061 O O . ASN A 1 260 ? 61.154 -2.479 -32.477 1.00 68.00 260 ASN A O 1
ATOM 2065 N N . GLN A 1 261 ? 61.254 -1.359 -34.412 1.00 66.81 261 GLN A N 1
ATOM 2066 C CA . GLN A 1 261 ? 59.938 -0.730 -34.279 1.00 66.81 261 GLN A CA 1
ATOM 2067 C C . GLN A 1 261 ? 58.785 -1.741 -34.378 1.00 66.81 261 GLN A C 1
ATOM 2069 O O . GLN A 1 261 ? 57.798 -1.614 -33.659 1.00 66.81 261 GLN A O 1
ATOM 2074 N N . THR A 1 262 ? 58.914 -2.783 -35.201 1.00 69.19 262 THR A N 1
ATOM 2075 C CA . THR A 1 262 ? 57.901 -3.840 -35.308 1.00 69.19 262 THR A CA 1
ATOM 2076 C C . THR A 1 262 ? 57.838 -4.689 -34.039 1.00 69.19 262 THR A C 1
ATOM 2078 O O . THR A 1 262 ? 56.746 -5.060 -33.614 1.00 69.19 262 THR A O 1
ATOM 2081 N N . TYR A 1 263 ? 58.972 -4.924 -33.370 1.00 72.62 263 TYR A N 1
ATOM 2082 C CA . TYR A 1 263 ? 58.984 -5.594 -32.065 1.00 72.62 263 TYR A CA 1
ATOM 2083 C C . TYR A 1 263 ? 58.263 -4.784 -30.983 1.00 72.62 263 TYR A C 1
ATOM 2085 O O . TYR A 1 263 ? 57.509 -5.365 -30.207 1.00 72.62 263 TYR A O 1
ATOM 2093 N N . TYR A 1 264 ? 58.417 -3.454 -30.963 1.00 71.25 264 TYR A N 1
ATOM 2094 C CA . TYR A 1 264 ? 57.663 -2.596 -30.041 1.00 71.25 264 TYR A CA 1
ATOM 2095 C C . TYR A 1 264 ? 56.154 -2.651 -30.299 1.00 71.25 264 TYR A C 1
ATOM 2097 O O . TYR A 1 264 ? 55.376 -2.714 -29.351 1.00 71.25 264 TYR A O 1
ATOM 2105 N N . ILE A 1 265 ? 55.730 -2.689 -31.564 1.00 73.00 265 ILE A N 1
ATOM 2106 C CA . ILE A 1 265 ? 54.307 -2.789 -31.921 1.00 73.00 265 ILE A CA 1
ATOM 2107 C C . ILE A 1 265 ? 53.726 -4.141 -31.487 1.00 73.00 265 ILE A C 1
ATOM 2109 O O . ILE A 1 265 ? 52.661 -4.182 -30.873 1.00 73.00 265 ILE A O 1
ATOM 2113 N N . ILE A 1 266 ? 54.437 -5.244 -31.743 1.00 78.25 266 ILE A N 1
ATOM 2114 C CA . ILE A 1 266 ? 54.014 -6.585 -31.311 1.00 78.25 266 ILE A CA 1
ATOM 2115 C C . ILE A 1 266 ? 53.958 -6.662 -29.780 1.00 78.25 266 ILE A C 1
ATOM 2117 O O . ILE A 1 266 ? 53.000 -7.190 -29.225 1.00 78.25 266 ILE A O 1
ATOM 2121 N N . PHE A 1 267 ? 54.938 -6.083 -29.086 1.00 77.50 267 PHE A N 1
ATOM 2122 C CA . PHE A 1 267 ? 54.971 -6.039 -27.626 1.00 77.50 267 PHE A CA 1
ATOM 2123 C C . PHE A 1 267 ? 53.785 -5.261 -27.037 1.00 77.50 267 PHE A C 1
ATOM 2125 O O . PHE A 1 267 ? 53.143 -5.735 -26.102 1.00 77.50 267 PHE A O 1
ATOM 2132 N N . VAL A 1 268 ? 53.430 -4.113 -27.623 1.00 80.00 268 VAL A N 1
ATOM 2133 C CA . VAL A 1 268 ? 52.250 -3.332 -27.213 1.00 80.00 268 VAL A CA 1
ATOM 2134 C C . VAL A 1 268 ? 50.951 -4.105 -27.469 1.00 80.00 268 VAL A C 1
ATOM 2136 O O . VAL A 1 268 ? 50.069 -4.101 -26.612 1.00 80.00 268 VAL A O 1
ATOM 2139 N N . LEU A 1 269 ? 50.842 -4.832 -28.587 1.00 79.25 269 LEU A N 1
ATOM 2140 C CA . LEU A 1 269 ? 49.685 -5.690 -28.877 1.00 79.25 269 LEU A CA 1
ATOM 2141 C C . LEU A 1 269 ? 49.554 -6.859 -27.887 1.00 79.25 269 LEU A C 1
ATOM 2143 O O . LEU A 1 269 ? 48.452 -7.164 -27.427 1.00 79.25 269 LEU A O 1
ATOM 2147 N N . VAL A 1 270 ? 50.666 -7.490 -27.506 1.00 81.62 270 VAL A N 1
ATOM 2148 C CA . VAL A 1 270 ? 50.674 -8.564 -26.497 1.00 81.62 270 VAL A CA 1
ATOM 2149 C C . VAL A 1 270 ? 50.298 -8.023 -25.112 1.00 81.62 270 VAL A C 1
ATOM 2151 O O . VAL A 1 270 ? 49.515 -8.643 -24.398 1.00 81.62 270 VAL A O 1
ATOM 2154 N N . ILE A 1 271 ? 50.773 -6.834 -24.736 1.00 80.75 271 ILE A N 1
ATOM 2155 C CA . ILE A 1 271 ? 50.385 -6.200 -23.465 1.00 80.75 271 ILE A CA 1
ATOM 2156 C C . ILE A 1 271 ? 48.899 -5.836 -23.453 1.00 80.75 271 ILE A C 1
ATOM 2158 O O . ILE A 1 271 ? 48.218 -6.094 -22.463 1.00 80.75 271 ILE A O 1
ATOM 2162 N N . LEU A 1 272 ? 48.375 -5.276 -24.546 1.00 78.75 272 LEU A N 1
ATOM 2163 C CA . LEU A 1 272 ? 46.956 -4.928 -24.654 1.00 78.75 272 LEU A CA 1
ATOM 2164 C C . LEU A 1 272 ? 46.056 -6.164 -24.565 1.00 78.75 272 LEU A C 1
ATOM 2166 O O . LEU A 1 272 ? 45.029 -6.123 -23.892 1.00 78.75 272 LEU A O 1
ATOM 2170 N N . THR A 1 273 ? 46.453 -7.276 -25.185 1.00 79.81 273 THR A N 1
ATOM 2171 C CA . THR A 1 273 ? 45.698 -8.539 -25.111 1.00 79.81 273 THR A CA 1
ATOM 2172 C C . THR A 1 273 ? 45.754 -9.175 -23.721 1.00 79.81 273 THR A C 1
ATOM 2174 O O . THR A 1 273 ? 44.729 -9.654 -23.239 1.00 79.81 273 THR A O 1
ATOM 2177 N N . LEU A 1 274 ? 46.894 -9.114 -23.023 1.00 78.38 274 LEU A N 1
ATOM 2178 C CA . LEU A 1 274 ? 47.010 -9.583 -21.635 1.00 78.38 274 LEU A CA 1
ATOM 2179 C C . LEU A 1 274 ? 46.217 -8.718 -20.647 1.00 78.38 274 LEU A C 1
ATOM 2181 O O . LEU A 1 274 ? 45.559 -9.255 -19.756 1.00 78.38 274 LEU A O 1
ATOM 2185 N N . LEU A 1 275 ? 46.230 -7.392 -20.816 1.00 75.62 275 LEU A N 1
ATOM 2186 C CA . LEU A 1 275 ? 45.392 -6.484 -20.027 1.00 75.62 275 LEU A CA 1
ATOM 2187 C C . LEU A 1 275 ? 43.901 -6.751 -20.269 1.00 75.62 275 LEU A C 1
ATOM 2189 O O . LEU A 1 275 ? 43.121 -6.737 -19.321 1.00 75.62 275 LEU A O 1
ATOM 2193 N N . MET A 1 276 ? 43.518 -7.062 -21.510 1.00 75.12 276 MET A N 1
ATOM 2194 C CA . MET A 1 276 ? 42.148 -7.430 -21.873 1.00 75.12 276 MET A CA 1
ATOM 2195 C C . MET A 1 276 ? 41.721 -8.764 -21.234 1.00 75.12 276 MET A C 1
ATOM 2197 O O . MET A 1 276 ? 40.652 -8.828 -20.631 1.00 75.12 276 MET A O 1
ATOM 2201 N N . TYR A 1 277 ? 42.584 -9.789 -21.252 1.00 79.00 277 TYR A N 1
ATOM 2202 C CA . TYR A 1 277 ? 42.352 -11.069 -20.562 1.00 79.00 277 TYR A CA 1
ATOM 2203 C C . TYR A 1 277 ? 42.181 -10.885 -19.047 1.00 79.00 277 TYR A C 1
ATOM 2205 O O . TYR A 1 277 ? 41.258 -11.433 -18.446 1.00 79.00 277 TYR A O 1
ATOM 2213 N N . TYR A 1 278 ? 43.032 -10.063 -18.426 1.00 76.50 278 TYR A N 1
ATOM 2214 C CA . TYR A 1 278 ? 42.956 -9.773 -16.995 1.00 76.50 278 TYR A CA 1
ATOM 2215 C C . TYR A 1 278 ? 41.672 -9.020 -16.611 1.00 76.50 278 TYR A C 1
ATOM 2217 O O . TYR A 1 278 ? 41.097 -9.288 -15.558 1.00 76.50 278 TYR A O 1
ATOM 2225 N N . PHE A 1 279 ? 41.206 -8.097 -17.456 1.00 68.94 279 PHE A N 1
ATOM 2226 C CA . PHE A 1 279 ? 40.021 -7.288 -17.168 1.00 68.94 279 PHE A CA 1
ATOM 2227 C C . PHE A 1 279 ? 38.702 -8.040 -17.405 1.00 68.94 279 PHE A C 1
ATOM 2229 O O . PHE A 1 279 ? 37.733 -7.791 -16.694 1.00 68.94 279 PHE A O 1
ATOM 2236 N N . LEU A 1 280 ? 38.664 -8.974 -18.363 1.00 64.8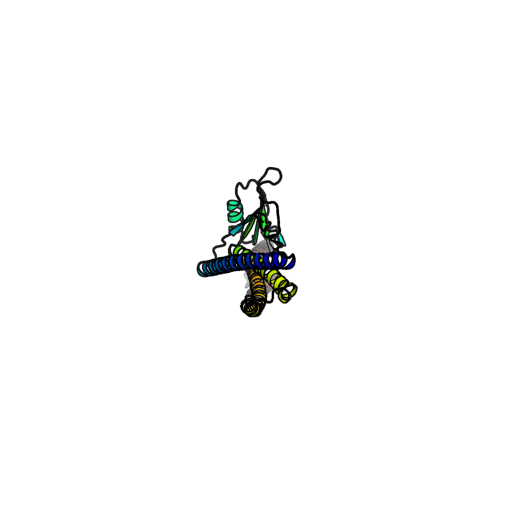1 280 LEU A N 1
ATOM 2237 C CA . LEU A 1 280 ? 37.465 -9.766 -18.670 1.00 64.81 280 LEU A CA 1
ATOM 2238 C C . LEU A 1 280 ? 37.247 -10.961 -17.735 1.00 64.81 280 LEU A C 1
ATOM 2240 O O . LEU A 1 280 ? 36.108 -11.360 -17.544 1.00 64.81 280 LEU A O 1
ATOM 2244 N N . ILE A 1 281 ? 38.303 -11.540 -17.157 1.00 61.69 281 ILE A N 1
ATOM 2245 C CA . ILE A 1 281 ? 38.179 -12.733 -16.292 1.00 61.69 281 ILE A CA 1
ATOM 2246 C C . ILE A 1 281 ? 37.976 -12.377 -14.819 1.00 61.69 281 ILE A C 1
ATOM 2248 O O . ILE A 1 281 ? 37.534 -13.208 -14.031 1.00 61.69 281 ILE A O 1
ATOM 2252 N N . LYS A 1 282 ? 38.294 -11.142 -14.425 1.00 46.31 282 LYS A N 1
ATOM 2253 C CA . LYS A 1 282 ? 38.195 -10.696 -13.031 1.00 46.31 282 LYS A CA 1
ATOM 2254 C C . LYS A 1 282 ? 36.902 -9.927 -12.716 1.00 46.31 282 LYS A C 1
ATOM 2256 O O . LYS A 1 282 ? 36.870 -9.224 -11.707 1.00 46.31 282 LYS A O 1
ATOM 2261 N N . LYS A 1 283 ? 35.875 -10.037 -13.561 1.00 46.91 283 LYS A N 1
ATOM 2262 C CA . LYS A 1 283 ? 34.555 -9.428 -13.363 1.00 46.91 283 LYS A CA 1
ATOM 2263 C C . LYS A 1 283 ? 33.460 -10.480 -13.393 1.00 46.91 283 LYS A C 1
ATOM 2265 O O . LYS A 1 283 ? 33.529 -11.348 -14.287 1.00 46.91 283 LYS A O 1
#